Protein AF-0000000066391674 (afdb_homodimer)

Secondary structure (DSSP, 8-state):
-TTEEEEEEEEEETTEEEEEEEETTT--EEEEEEEEESSHHHHHHHHHHHHHHHHHHTTT---EEEEEEEEETTTTEEEEEEEEE---HHHHHHHHHHHHHHHHHHHHHHHHHHH-/-TTEEEEEEEEEETTEEEEEEEETTT--EEEEEEEEESSHHHHHHHHHHHHHHHHHHTTT---EEEEEEEEETTTTEEEEEEEEE---HHHHHHHHHHHHHHHHHHHHHHHHHHH-

Structure (mmCIF, N/CA/C/O backbone):
data_AF-0000000066391674-model_v1
#
loop_
_entity.id
_entity.type
_entity.pdbx_description
1 polymer 'Serine/threonine kinase-like domain containing 1'
#
loop_
_atom_site.group_PDB
_atom_site.id
_atom_site.type_symbol
_atom_site.label_atom_id
_atom_site.label_alt_id
_atom_site.label_comp_id
_atom_site.label_asym_id
_atom_site.label_entity_id
_atom_site.label_seq_id
_atom_site.pdbx_PDB_ins_code
_atom_site.Cartn_x
_atom_site.Cartn_y
_atom_site.Cartn_z
_atom_site.occupancy
_atom_site.B_iso_or_equiv
_atom_site.auth_seq_id
_atom_site.auth_comp_id
_atom_site.auth_asym_id
_atom_site.auth_atom_id
_atom_site.pdbx_PDB_model_num
ATOM 1 N N . MET A 1 1 ? -8.289 -13.812 -0.144 1 64.5 1 MET A N 1
ATOM 2 C CA . MET A 1 1 ? -7.914 -14.172 -1.508 1 64.5 1 MET A CA 1
ATOM 3 C C . MET A 1 1 ? -9.109 -14.727 -2.275 1 64.5 1 MET A C 1
ATOM 5 O O . MET A 1 1 ? -8.945 -15.516 -3.205 1 64.5 1 MET A O 1
ATOM 9 N N . GLU A 1 2 ? -10.25 -14.391 -1.878 1 78.44 2 GLU A N 1
ATOM 10 C CA . GLU A 1 2 ? -11.453 -14.969 -2.463 1 78.44 2 GLU A CA 1
ATOM 11 C C . GLU A 1 2 ? -11.547 -14.664 -3.955 1 78.44 2 GLU A C 1
ATOM 13 O O . GLU A 1 2 ? -12.172 -15.414 -4.711 1 78.44 2 GLU A O 1
ATOM 18 N N . LYS A 1 3 ? -10.773 -13.789 -4.488 1 91.81 3 LYS A N 1
ATOM 19 C CA . LYS A 1 3 ? -10.805 -13.344 -5.879 1 91.81 3 LYS A CA 1
ATOM 20 C C . LYS A 1 3 ? -9.852 -14.172 -6.738 1 91.81 3 LYS A C 1
ATOM 22 O O . LYS A 1 3 ? -9.945 -14.156 -7.969 1 91.81 3 LYS A O 1
ATOM 27 N N . TYR A 1 4 ? -9.039 -14.945 -6.066 1 95.75 4 TYR A N 1
ATOM 28 C CA . TYR A 1 4 ? -7.949 -15.602 -6.789 1 95.75 4 TYR A CA 1
ATOM 29 C C . TYR A 1 4 ? -7.906 -17.094 -6.473 1 95.75 4 TYR A C 1
ATOM 31 O O . TYR A 1 4 ? -8.203 -17.5 -5.352 1 95.75 4 TYR A O 1
ATOM 39 N N . GLN A 1 5 ? -7.516 -17.828 -7.504 1 95.94 5 GLN A N 1
ATOM 40 C CA . GLN A 1 5 ? -7.184 -19.25 -7.344 1 95.94 5 GLN A CA 1
ATOM 41 C C . GLN A 1 5 ? -5.68 -19.469 -7.465 1 95.94 5 GLN A C 1
ATOM 43 O O . GLN A 1 5 ? -5.051 -19.016 -8.422 1 95.94 5 GLN A O 1
ATOM 48 N N . LEU A 1 6 ? -5.168 -20.203 -6.457 1 95.56 6 LEU A N 1
ATOM 49 C CA . LEU A 1 6 ? -3.738 -20.5 -6.477 1 95.56 6 LEU A CA 1
ATOM 50 C C . LEU A 1 6 ? -3.414 -21.547 -7.543 1 95.56 6 LEU A C 1
ATOM 52 O O . LEU A 1 6 ? -4.023 -22.609 -7.574 1 95.56 6 LEU A O 1
ATOM 56 N N . LEU A 1 7 ? -2.555 -21.203 -8.445 1 94.38 7 LEU A N 1
ATOM 57 C CA . LEU A 1 7 ? -2.127 -22.141 -9.484 1 94.38 7 LEU A CA 1
ATOM 58 C C . LEU A 1 7 ? -0.799 -22.797 -9.117 1 94.38 7 LEU A C 1
ATOM 60 O O . LEU A 1 7 ? -0.626 -24 -9.289 1 94.38 7 LEU A O 1
ATOM 64 N N . GLN A 1 8 ? 0.132 -21.969 -8.672 1 93.12 8 GLN A N 1
ATOM 65 C CA . GLN A 1 8 ? 1.481 -22.438 -8.367 1 93.12 8 GLN A CA 1
ATOM 66 C C . GLN A 1 8 ? 2.146 -21.531 -7.324 1 93.12 8 GLN A C 1
ATOM 68 O O . GLN A 1 8 ? 1.999 -20.312 -7.363 1 93.12 8 GLN A O 1
ATOM 73 N N . MET A 1 9 ? 2.77 -22.156 -6.387 1 92.06 9 MET A N 1
ATOM 74 C CA . MET A 1 9 ? 3.623 -21.422 -5.453 1 92.06 9 MET A CA 1
ATOM 75 C C . MET A 1 9 ? 5.07 -21.422 -5.93 1 92.06 9 MET A C 1
ATOM 77 O O . MET A 1 9 ? 5.652 -22.484 -6.168 1 92.06 9 MET A O 1
ATOM 81 N N . LEU A 1 10 ? 5.48 -20.234 -6.109 1 85.75 10 LEU A N 1
ATOM 82 C CA . LEU A 1 10 ? 6.875 -20.125 -6.52 1 85.75 10 LEU A CA 1
ATOM 83 C C . LEU A 1 10 ? 7.797 -20.062 -5.305 1 85.75 10 LEU A C 1
ATOM 85 O O . LEU A 1 10 ? 7.332 -19.891 -4.176 1 85.75 10 LEU A O 1
ATOM 89 N N . ASN A 1 11 ? 9.125 -20.203 -5.473 1 77.94 11 ASN A N 1
ATOM 90 C CA . ASN A 1 11 ? 10.109 -20.141 -4.398 1 77.94 11 ASN A CA 1
ATOM 91 C C . ASN A 1 11 ? 10.055 -18.812 -3.662 1 77.94 11 ASN A C 1
ATOM 93 O O . ASN A 1 11 ? 9.82 -17.766 -4.277 1 77.94 11 ASN A O 1
ATOM 97 N N . PRO A 1 12 ? 10.102 -19.016 -2.375 1 80.81 12 PRO A N 1
ATOM 98 C CA . PRO A 1 12 ? 10.133 -17.781 -1.585 1 80.81 12 PRO A CA 1
ATOM 99 C C . PRO A 1 12 ? 11.297 -16.859 -1.969 1 80.81 12 PRO A C 1
ATOM 101 O O . PRO A 1 12 ? 12.375 -17.344 -2.322 1 80.81 12 PRO A O 1
ATOM 104 N N . GLY A 1 13 ? 10.969 -15.586 -2.107 1 73.88 13 GLY A N 1
ATOM 105 C CA . GLY A 1 13 ? 12.008 -14.594 -2.33 1 73.88 13 GLY A CA 1
ATOM 106 C C . GLY A 1 13 ? 12.32 -13.766 -1.095 1 73.88 13 GLY A C 1
ATOM 107 O O . GLY A 1 13 ? 11.898 -14.117 0.012 1 73.88 13 GLY A O 1
ATOM 108 N N . ALA A 1 14 ? 13.125 -12.75 -1.248 1 69.31 14 ALA A N 1
ATOM 109 C CA . ALA A 1 14 ? 13.609 -11.875 -0.19 1 69.31 14 ALA A CA 1
ATOM 110 C C . ALA A 1 14 ? 12.453 -11.195 0.542 1 69.31 14 ALA A C 1
ATOM 112 O O . ALA A 1 14 ? 12.531 -10.969 1.751 1 69.31 14 ALA A O 1
ATOM 113 N N . LEU A 1 15 ? 11.281 -11.016 -0.195 1 76.94 15 LEU A N 1
ATOM 114 C CA . LEU A 1 15 ? 10.195 -10.219 0.373 1 76.94 15 LEU A CA 1
ATOM 115 C C . LEU A 1 15 ? 8.992 -11.094 0.696 1 76.94 15 LEU A C 1
ATOM 117 O O . LEU A 1 15 ? 7.91 -10.586 0.997 1 76.94 15 LEU A O 1
ATOM 121 N N . GLY A 1 16 ? 9.164 -12.438 0.603 1 87.88 16 GLY A N 1
ATOM 122 C CA . GLY A 1 16 ? 8.047 -13.32 0.866 1 87.88 16 GLY A CA 1
ATOM 123 C C . GLY A 1 16 ? 7.828 -14.352 -0.226 1 87.88 16 GLY A C 1
ATOM 124 O O . GLY A 1 16 ? 8.773 -14.766 -0.895 1 87.88 16 GLY A O 1
ATOM 125 N N . VAL A 1 17 ? 6.656 -14.805 -0.294 1 91.19 17 VAL A N 1
ATOM 126 C CA . VAL A 1 17 ? 6.387 -15.883 -1.237 1 91.19 17 VAL A CA 1
ATOM 127 C C . VAL A 1 17 ? 5.75 -15.32 -2.504 1 91.19 17 VAL A C 1
ATOM 129 O O . VAL A 1 17 ? 5.082 -14.281 -2.459 1 91.19 17 VAL A O 1
ATOM 132 N N . ASN A 1 18 ? 6.031 -15.969 -3.65 1 90.69 18 ASN A N 1
ATOM 133 C CA . ASN A 1 18 ? 5.434 -15.648 -4.941 1 90.69 18 ASN A CA 1
ATOM 134 C C . ASN A 1 18 ? 4.402 -16.688 -5.359 1 90.69 18 ASN A C 1
ATOM 136 O O . ASN A 1 18 ? 4.695 -17.891 -5.367 1 90.69 18 ASN A O 1
ATOM 140 N N . LEU A 1 19 ? 3.248 -16.188 -5.629 1 93.5 19 LEU A N 1
ATOM 141 C CA . LEU A 1 19 ? 2.156 -17.078 -5.992 1 93.5 19 LEU A CA 1
ATOM 142 C C . LEU A 1 19 ? 1.635 -16.766 -7.391 1 93.5 19 LEU A C 1
ATOM 144 O O . LEU A 1 19 ? 1.317 -15.617 -7.691 1 93.5 19 LEU A O 1
ATOM 148 N N . VAL A 1 20 ? 1.694 -17.797 -8.227 1 92.94 20 VAL A N 1
ATOM 149 C CA . VAL A 1 20 ? 0.975 -17.656 -9.492 1 92.94 20 VAL A CA 1
ATOM 150 C C . VAL A 1 20 ? -0.507 -17.953 -9.281 1 92.94 20 VAL A C 1
ATOM 152 O O . VAL A 1 20 ? -0.863 -19.031 -8.773 1 92.94 20 VAL A O 1
ATOM 155 N N . VAL A 1 21 ? -1.313 -16.938 -9.641 1 95 21 VAL A N 1
ATOM 156 C CA . VAL A 1 21 ? -2.736 -17.094 -9.359 1 95 21 VAL A CA 1
ATOM 157 C C . VAL A 1 21 ? -3.549 -16.766 -10.609 1 95 21 VAL A C 1
ATOM 159 O O . VAL A 1 21 ? -3.023 -16.172 -11.562 1 95 21 VAL A O 1
ATOM 162 N N . GLU A 1 22 ? -4.773 -17.234 -10.602 1 95.5 22 GLU A N 1
ATOM 163 C CA . GLU A 1 22 ? -5.746 -16.859 -11.633 1 95.5 22 GLU A CA 1
ATOM 164 C C . GLU A 1 22 ? -6.949 -16.156 -11.023 1 95.5 22 GLU A C 1
ATOM 166 O O . GLU A 1 22 ? -7.527 -16.625 -10.039 1 95.5 22 GLU A O 1
ATOM 171 N N . GLU A 1 23 ? -7.164 -14.969 -11.539 1 95.25 23 GLU A N 1
ATOM 172 C CA . GLU A 1 23 ? -8.375 -14.281 -11.102 1 95.25 23 GLU A CA 1
ATOM 173 C C . GLU A 1 23 ? -9.625 -15 -11.594 1 95.25 23 GLU A C 1
ATOM 175 O O . GLU A 1 23 ? -9.758 -15.281 -12.789 1 95.25 23 GLU A O 1
ATOM 180 N N . LEU A 1 24 ? -10.586 -15.219 -10.664 1 95.25 24 LEU A N 1
ATOM 181 C CA . LEU A 1 24 ? -11.734 -16.062 -10.953 1 95.25 24 LEU A CA 1
ATOM 182 C C . LEU A 1 24 ? -12.664 -15.398 -11.961 1 95.25 24 LEU A C 1
ATOM 184 O O . LEU A 1 24 ? -13.156 -16.047 -12.883 1 95.25 24 LEU A O 1
ATOM 188 N N . GLU A 1 25 ? -12.844 -14.141 -11.797 1 93.94 25 GLU A N 1
ATOM 189 C CA . GLU A 1 25 ? -13.797 -13.422 -12.633 1 93.94 25 GLU A CA 1
ATOM 190 C C . GLU A 1 25 ? -13.258 -13.258 -14.055 1 93.94 25 GLU A C 1
ATOM 192 O O . GLU A 1 25 ? -14 -13.43 -15.023 1 93.94 25 GLU A O 1
ATOM 197 N N . THR A 1 26 ? -11.977 -13.07 -14.32 1 93.25 26 THR A N 1
ATOM 198 C CA . THR A 1 26 ? -11.43 -12.695 -15.617 1 93.25 26 THR A CA 1
ATOM 199 C C . THR A 1 26 ? -10.594 -13.828 -16.203 1 93.25 26 THR A C 1
ATOM 201 O O . THR A 1 26 ? -10.227 -13.797 -17.375 1 93.25 26 THR A O 1
ATOM 204 N N . GLU A 1 27 ? -10.273 -14.789 -15.438 1 93.62 27 GLU A N 1
ATOM 205 C CA . GLU A 1 27 ? -9.438 -15.906 -15.852 1 93.62 27 GLU A CA 1
ATOM 206 C C . GLU A 1 27 ? -8.055 -15.43 -16.312 1 93.62 27 GLU A C 1
ATOM 208 O O . GLU A 1 27 ? -7.43 -16.047 -17.172 1 93.62 27 GLU A O 1
ATOM 213 N N . THR A 1 28 ? -7.707 -14.328 -15.742 1 91.44 28 THR A N 1
ATOM 214 C CA . THR A 1 28 ? -6.387 -13.781 -16.016 1 91.44 28 THR A CA 1
ATOM 215 C C . THR A 1 28 ? -5.379 -14.227 -14.961 1 91.44 28 THR A C 1
ATOM 217 O O . THR A 1 28 ? -5.695 -14.258 -13.766 1 91.44 28 THR A O 1
ATOM 220 N N . LYS A 1 29 ? -4.184 -14.531 -15.484 1 91.94 29 LYS A N 1
ATOM 221 C CA . LYS A 1 29 ? -3.131 -14.953 -14.57 1 91.94 29 LYS A CA 1
ATOM 222 C C . LYS A 1 29 ? -2.375 -13.75 -14.008 1 91.94 29 LYS A C 1
ATOM 224 O O . LYS A 1 29 ? -2.094 -12.797 -14.734 1 91.94 29 LYS A O 1
ATOM 229 N N . PHE A 1 30 ? -2.107 -13.859 -12.68 1 92.06 30 PHE A N 1
ATOM 230 C CA . PHE A 1 30 ? -1.341 -12.828 -12 1 92.06 30 PHE A CA 1
ATOM 231 C C . PHE A 1 30 ? -0.27 -13.445 -11.109 1 92.06 30 PHE A C 1
ATOM 233 O O . PHE A 1 30 ? -0.285 -14.656 -10.859 1 92.06 30 PHE A O 1
ATOM 240 N N . LEU A 1 31 ? 0.664 -12.633 -10.82 1 90.94 31 LEU A N 1
ATOM 241 C CA . LEU A 1 31 ? 1.631 -12.953 -9.773 1 90.94 31 LEU A CA 1
ATOM 242 C C . LEU A 1 31 ? 1.311 -12.195 -8.484 1 90.94 31 LEU A C 1
ATOM 244 O O . LEU A 1 31 ? 1.063 -10.984 -8.516 1 90.94 31 LEU A O 1
ATOM 248 N N . ILE A 1 32 ? 1.217 -12.969 -7.383 1 92.38 32 ILE A N 1
ATOM 249 C CA . ILE A 1 32 ? 1.041 -12.32 -6.09 1 92.38 32 ILE A CA 1
ATOM 250 C C . ILE A 1 32 ? 2.32 -12.453 -5.266 1 92.38 32 ILE A C 1
ATOM 252 O O . ILE A 1 32 ? 2.801 -13.562 -5.031 1 92.38 32 ILE A O 1
ATOM 256 N N . LYS A 1 33 ? 2.867 -11.344 -4.902 1 90.38 33 LYS A N 1
ATOM 257 C CA . LYS A 1 33 ? 3.879 -11.328 -3.848 1 90.38 33 LYS A CA 1
ATOM 258 C C . LYS A 1 33 ? 3.238 -11.172 -2.473 1 90.38 33 LYS A C 1
ATOM 260 O O . LYS A 1 33 ? 2.582 -10.164 -2.197 1 90.38 33 LYS A O 1
ATOM 265 N N . GLN A 1 34 ? 3.412 -12.164 -1.732 1 93.75 34 GLN A N 1
ATOM 266 C CA . GLN A 1 34 ? 2.766 -12.188 -0.425 1 93.75 34 GLN A CA 1
ATOM 267 C C . GLN A 1 34 ? 3.795 -12.141 0.7 1 93.75 34 GLN A C 1
ATOM 269 O O . GLN A 1 34 ? 4.715 -12.961 0.742 1 93.75 34 GLN A O 1
ATOM 274 N N . VAL A 1 35 ? 3.604 -11.18 1.616 1 93.12 35 VAL A N 1
ATOM 275 C CA . VAL A 1 35 ? 4.527 -11 2.729 1 93.12 35 VAL A CA 1
ATOM 276 C C . VAL A 1 35 ? 3.779 -11.141 4.051 1 93.12 35 VAL A C 1
ATOM 278 O O . VAL A 1 35 ? 2.787 -10.453 4.289 1 93.12 35 VAL A O 1
ATOM 281 N N . GLU A 1 36 ? 4.242 -12.055 4.863 1 92.31 36 GLU A N 1
ATOM 282 C CA . GLU A 1 36 ? 3.664 -12.211 6.195 1 92.31 36 GLU A CA 1
ATOM 283 C C . GLU A 1 36 ? 4.203 -11.148 7.156 1 92.31 36 GLU A C 1
ATOM 285 O O . GLU A 1 36 ? 5.418 -10.945 7.242 1 92.31 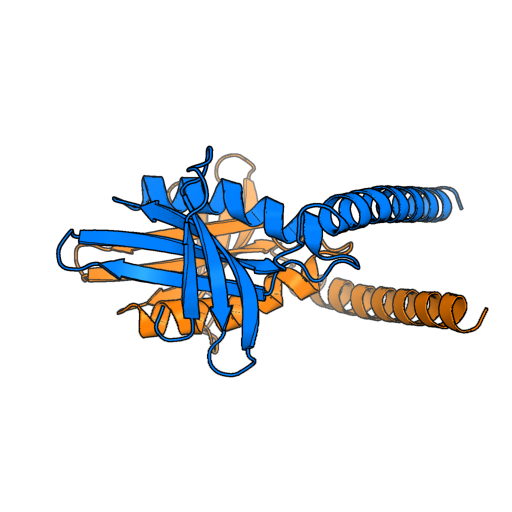36 GLU A O 1
ATOM 290 N N . CYS A 1 37 ? 3.264 -10.531 7.82 1 92.75 37 CYS A N 1
ATOM 291 C CA . CYS A 1 37 ? 3.617 -9.492 8.781 1 92.75 37 CYS A CA 1
ATOM 292 C C . CYS A 1 37 ? 3.092 -9.828 10.172 1 92.75 37 CYS A C 1
ATOM 294 O O . CYS A 1 37 ? 1.883 -9.781 10.414 1 92.75 37 CYS A O 1
ATOM 296 N N . ILE A 1 38 ? 3.973 -10.094 11.102 1 88.88 38 ILE A N 1
ATOM 297 C CA . ILE A 1 38 ? 3.553 -10.531 12.43 1 88.88 38 ILE A CA 1
ATOM 298 C C . ILE A 1 38 ? 3.268 -9.312 13.305 1 88.88 38 ILE A C 1
ATOM 300 O O . ILE A 1 38 ? 2.547 -9.406 14.305 1 88.88 38 ILE A O 1
ATOM 304 N N . ASP A 1 39 ? 3.828 -8.164 12.922 1 88.81 39 ASP A N 1
ATOM 305 C CA . ASP A 1 39 ? 3.562 -6.922 13.648 1 88.81 39 ASP A CA 1
ATOM 306 C C . ASP A 1 39 ? 3.691 -5.711 12.727 1 88.81 39 ASP A C 1
ATOM 308 O O . ASP A 1 39 ? 3.896 -5.859 11.516 1 88.81 39 ASP A O 1
ATOM 312 N N . GLU A 1 40 ? 3.453 -4.566 13.258 1 90.19 40 GLU A N 1
ATOM 313 C CA . GLU A 1 40 ? 3.445 -3.307 12.523 1 90.19 40 GLU A CA 1
ATOM 314 C C . GLU A 1 40 ? 4.805 -3.033 11.883 1 90.19 40 GLU A C 1
ATOM 316 O O . GLU A 1 40 ? 4.875 -2.506 10.773 1 90.19 40 GLU A O 1
ATOM 321 N N . HIS A 1 41 ? 5.848 -3.408 12.633 1 92.06 41 HIS A N 1
ATOM 322 C CA . HIS A 1 41 ? 7.195 -3.182 12.117 1 92.06 41 HIS A CA 1
ATOM 323 C C . HIS A 1 41 ? 7.449 -3.998 10.859 1 92.06 41 HIS A C 1
ATOM 325 O O . HIS A 1 41 ? 7.945 -3.467 9.859 1 92.06 41 HIS A O 1
ATOM 331 N N . HIS A 1 42 ? 7.035 -5.254 10.852 1 91.19 42 HIS A N 1
ATOM 332 C CA . HIS A 1 42 ? 7.184 -6.113 9.688 1 91.19 42 HIS A CA 1
ATOM 333 C C . HIS A 1 42 ? 6.348 -5.605 8.516 1 91.19 42 HIS A C 1
ATOM 335 O O . HIS A 1 42 ? 6.793 -5.629 7.367 1 91.19 42 HIS A O 1
ATOM 341 N N . ALA A 1 43 ? 5.195 -5.172 8.852 1 92.81 43 ALA A N 1
ATOM 342 C CA . ALA A 1 43 ? 4.301 -4.656 7.82 1 92.81 43 ALA A CA 1
ATOM 343 C C . ALA A 1 43 ? 4.898 -3.428 7.141 1 92.81 43 ALA A C 1
ATOM 345 O O . ALA A 1 43 ? 4.871 -3.314 5.91 1 92.81 43 ALA A O 1
ATOM 346 N N . ASN A 1 44 ? 5.395 -2.533 7.895 1 94.25 44 ASN A N 1
ATOM 347 C CA . ASN A 1 44 ? 5.941 -1.296 7.352 1 94.25 44 ASN A CA 1
ATOM 348 C C . ASN A 1 44 ? 7.242 -1.544 6.59 1 94.25 44 ASN A C 1
ATOM 350 O O . ASN A 1 44 ? 7.531 -0.86 5.605 1 94.25 44 ASN A O 1
ATOM 354 N N . LYS A 1 45 ? 8.023 -2.52 7.039 1 93.06 45 LYS A N 1
ATOM 355 C CA . LYS A 1 45 ? 9.195 -2.916 6.262 1 93.06 45 LYS A CA 1
ATOM 356 C C . LYS A 1 45 ? 8.781 -3.484 4.906 1 93.06 45 LYS A C 1
ATOM 358 O O . LYS A 1 45 ? 9.391 -3.164 3.881 1 93.06 45 LYS A O 1
ATOM 363 N N . ALA A 1 46 ? 7.801 -4.273 4.914 1 92.31 46 ALA A N 1
ATOM 364 C CA . ALA A 1 46 ? 7.277 -4.848 3.676 1 92.31 46 ALA A CA 1
ATOM 365 C C . ALA A 1 46 ? 6.793 -3.754 2.729 1 92.31 46 ALA A C 1
ATOM 367 O O . ALA A 1 46 ? 7.09 -3.783 1.532 1 92.31 46 ALA A O 1
ATOM 368 N N . LEU A 1 47 ? 6.016 -2.805 3.262 1 92.19 47 LEU A N 1
ATOM 369 C CA . LEU A 1 47 ? 5.516 -1.693 2.463 1 92.19 47 LEU A CA 1
ATOM 370 C C . LEU A 1 47 ? 6.664 -0.894 1.857 1 92.19 47 LEU A C 1
ATOM 372 O O . LEU A 1 47 ? 6.609 -0.504 0.689 1 92.19 47 LEU A O 1
ATOM 376 N N . GLU A 1 48 ? 7.672 -0.699 2.564 1 90.38 48 GLU A N 1
ATOM 377 C CA . GLU A 1 48 ? 8.844 0.028 2.084 1 90.38 48 GLU A CA 1
ATOM 378 C C . GLU A 1 48 ? 9.484 -0.687 0.898 1 90.38 48 GLU A C 1
ATOM 380 O O . GLU A 1 48 ? 10.023 -0.042 -0.004 1 90.38 48 GLU A O 1
ATOM 385 N N . GLU A 1 49 ? 9.43 -1.908 0.89 1 86.44 49 GLU A N 1
ATOM 386 C CA . GLU A 1 49 ? 10.047 -2.701 -0.169 1 86.44 49 GLU A CA 1
ATOM 387 C C . GLU A 1 49 ? 9.109 -2.854 -1.362 1 86.44 49 GLU A C 1
ATOM 389 O O . GLU A 1 49 ? 9.547 -2.822 -2.514 1 86.44 49 GLU A O 1
ATOM 394 N N . LEU A 1 50 ? 7.871 -3.004 -1.11 1 84.94 50 LEU A N 1
ATOM 395 C CA . LEU A 1 50 ? 6.902 -3.295 -2.16 1 84.94 50 LEU A CA 1
ATOM 396 C C . LEU A 1 50 ? 6.527 -2.027 -2.92 1 84.94 50 LEU A C 1
ATOM 398 O O . LEU A 1 50 ? 6.34 -2.062 -4.141 1 84.94 50 LEU A O 1
ATOM 402 N N . MET A 1 51 ? 6.496 -0.895 -2.225 1 83.06 51 MET A N 1
ATOM 403 C CA . MET A 1 51 ? 5.969 0.335 -2.811 1 83.06 51 MET A CA 1
ATOM 404 C C . MET A 1 51 ? 6.875 0.835 -3.932 1 83.06 51 MET A C 1
ATOM 406 O O . MET A 1 51 ? 6.391 1.25 -4.988 1 83.06 51 MET A O 1
ATOM 410 N N . PR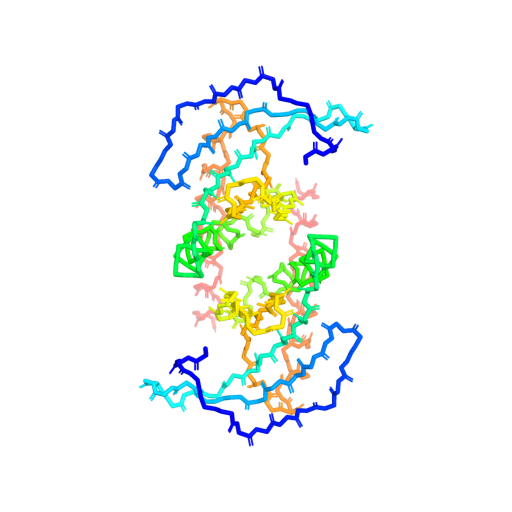O A 1 52 ? 8.219 0.796 -3.793 1 72.25 52 PRO A N 1
ATOM 411 C CA . PRO A 1 52 ? 9.07 1.172 -4.922 1 72.25 52 PRO A CA 1
ATOM 412 C C . PRO A 1 52 ? 8.82 0.319 -6.16 1 72.25 52 PRO A C 1
ATOM 414 O O . PRO A 1 52 ? 9 0.791 -7.285 1 72.25 52 PRO A O 1
ATOM 417 N N . LEU A 1 53 ? 8.406 -0.899 -5.949 1 69.5 53 LEU A N 1
ATOM 418 C CA . LEU A 1 53 ? 8.109 -1.774 -7.078 1 69.5 53 LEU A CA 1
ATOM 419 C C . LEU A 1 53 ? 6.906 -1.256 -7.863 1 69.5 53 LEU A C 1
ATOM 421 O O . LEU A 1 53 ? 6.836 -1.429 -9.086 1 69.5 53 LEU A O 1
ATOM 425 N N . LEU A 1 54 ? 6.043 -0.621 -7.148 1 69.19 54 LEU A N 1
ATOM 426 C CA . LEU A 1 54 ? 4.863 -0.029 -7.766 1 69.19 54 LEU A CA 1
ATOM 427 C C . LEU A 1 54 ? 5.242 1.179 -8.617 1 69.19 54 LEU A C 1
ATOM 429 O O . LEU A 1 54 ? 4.66 1.399 -9.68 1 69.19 54 LEU A O 1
ATOM 433 N N . LYS A 1 55 ? 6.172 1.921 -8.148 1 59.91 55 LYS A N 1
ATOM 434 C CA . LYS A 1 55 ? 6.625 3.143 -8.805 1 59.91 55 LYS A CA 1
ATOM 435 C C . LYS A 1 55 ? 7.395 2.822 -10.086 1 59.91 55 LYS A C 1
ATOM 437 O O . LYS A 1 55 ? 7.297 3.551 -11.078 1 59.91 55 LYS A O 1
ATOM 442 N N . LEU A 1 56 ? 8.195 1.915 -10.07 1 56.34 56 LEU A N 1
ATOM 443 C CA . LEU A 1 56 ? 9.039 1.517 -11.195 1 56.34 56 LEU A CA 1
ATOM 444 C C . LEU A 1 56 ? 8.195 0.994 -12.352 1 56.34 56 LEU A C 1
ATOM 446 O O . LEU A 1 56 ? 8.609 1.062 -13.508 1 56.34 56 LEU A O 1
ATOM 450 N N . GLN A 1 57 ? 7.078 0.58 -11.984 1 51.69 57 GLN A N 1
ATOM 451 C CA . GLN A 1 57 ? 6.289 -0.089 -13.016 1 51.69 57 GLN A CA 1
ATOM 452 C C . GLN A 1 57 ? 5.27 0.864 -13.633 1 51.69 57 GLN A C 1
ATOM 454 O O . GLN A 1 57 ? 4.691 0.567 -14.68 1 51.69 57 GLN A O 1
ATOM 459 N N . HIS A 1 58 ? 4.969 2.004 -13.172 1 49.62 58 HIS A N 1
ATOM 460 C CA . HIS A 1 58 ? 3.885 2.865 -13.633 1 49.62 58 HIS A CA 1
ATOM 461 C C . HIS A 1 58 ? 4.211 3.484 -14.984 1 49.62 58 HIS A C 1
ATOM 463 O O . HIS A 1 58 ? 3.367 4.16 -15.578 1 49.62 58 HIS A O 1
ATOM 469 N N . PRO A 1 59 ? 5.285 3.922 -15.359 1 44.59 59 PRO A N 1
ATOM 470 C CA . PRO A 1 59 ? 4.973 4.68 -16.578 1 44.59 59 PRO A CA 1
ATOM 471 C C . PRO A 1 59 ? 4.031 3.932 -17.516 1 44.59 59 PRO A C 1
ATOM 473 O O . PRO A 1 59 ? 3.008 4.477 -17.938 1 44.59 59 PRO A O 1
ATOM 476 N N . ASN A 1 60 ? 4.551 3.297 -18.484 1 42.38 60 ASN A N 1
ATOM 477 C CA . ASN A 1 60 ? 3.93 2.576 -19.594 1 42.38 60 ASN A CA 1
ATOM 478 C C . ASN A 1 60 ? 3.678 1.113 -19.234 1 42.38 60 ASN A C 1
ATOM 480 O O . ASN A 1 60 ? 3.158 0.352 -20.062 1 42.38 60 ASN A O 1
ATOM 484 N N . LEU A 1 61 ? 4.195 0.566 -18.156 1 47.81 61 LEU A N 1
ATOM 485 C CA . LEU A 1 61 ? 4.062 -0.875 -17.969 1 47.81 61 LEU A CA 1
ATOM 486 C C . LEU A 1 61 ? 3.182 -1.188 -16.766 1 47.81 61 LEU A C 1
ATOM 488 O O . LEU A 1 61 ? 3.508 -0.808 -15.641 1 47.81 61 LEU A O 1
ATOM 492 N N . SER A 1 62 ? 1.894 -1.323 -16.812 1 55.22 62 SER A N 1
ATOM 493 C CA . SER A 1 62 ? 0.723 -1.805 -16.094 1 55.22 62 SER A CA 1
ATOM 494 C C . SER A 1 62 ? 1.047 -3.061 -15.289 1 55.22 62 SER A C 1
ATOM 496 O O . SER A 1 62 ? 0.386 -4.09 -15.445 1 55.22 62 SER A O 1
ATOM 498 N N . LEU A 1 63 ? 2.189 -3.182 -14.609 1 70.06 63 LEU A N 1
ATOM 499 C CA . LEU A 1 63 ? 2.416 -4.473 -13.961 1 70.06 63 LEU A CA 1
ATOM 500 C C . LEU A 1 63 ? 1.612 -4.582 -12.672 1 70.06 63 LEU A C 1
ATOM 502 O O . LEU A 1 63 ? 1.214 -5.68 -12.273 1 70.06 63 LEU A O 1
ATOM 506 N N . TYR A 1 64 ? 1.29 -3.4 -12.172 1 77.81 64 TYR A N 1
ATOM 507 C CA . TYR A 1 64 ? 0.546 -3.41 -10.922 1 77.81 64 TYR A CA 1
ATOM 508 C C . TYR A 1 64 ? -0.942 -3.629 -11.172 1 77.81 64 TYR A C 1
ATOM 510 O O . TYR A 1 64 ? -1.548 -2.938 -11.992 1 77.81 64 TYR A O 1
ATOM 518 N N . HIS A 1 65 ? -1.475 -4.629 -10.57 1 86.62 65 HIS A N 1
ATOM 519 C CA . HIS A 1 65 ? -2.906 -4.879 -10.695 1 86.62 65 HIS A CA 1
ATOM 520 C C . HIS A 1 65 ? -3.656 -4.406 -9.453 1 86.62 65 HIS A C 1
ATOM 522 O O . HIS A 1 65 ? -4.578 -3.594 -9.555 1 86.62 65 HIS A O 1
ATOM 528 N N . GLU A 1 66 ? -3.236 -4.879 -8.32 1 90.12 66 GLU A N 1
ATOM 529 C CA . GLU A 1 66 ? -3.852 -4.418 -7.074 1 90.12 66 GLU A CA 1
ATOM 530 C C . GLU A 1 66 ? -3.006 -4.801 -5.863 1 90.12 66 GLU A C 1
ATOM 532 O O . GLU A 1 66 ? -2.086 -5.613 -5.977 1 90.12 66 GLU A O 1
ATOM 537 N N . MET A 1 67 ? -3.297 -4.086 -4.77 1 92.56 67 MET A N 1
ATOM 538 C CA . MET A 1 67 ? -2.738 -4.438 -3.469 1 92.56 67 MET A CA 1
ATOM 539 C C . MET A 1 67 ? -3.846 -4.68 -2.447 1 92.56 67 MET A C 1
ATOM 541 O O . MET A 1 67 ? -4.84 -3.951 -2.42 1 92.56 67 MET A O 1
ATOM 545 N N . PHE A 1 68 ? -3.662 -5.773 -1.63 1 95.38 68 PHE A N 1
ATOM 546 C CA . PHE A 1 68 ? -4.66 -6.012 -0.594 1 95.38 68 PHE A CA 1
ATOM 547 C C . PHE A 1 68 ? -4.031 -6.68 0.623 1 95.38 68 PHE A C 1
ATOM 549 O O . PHE A 1 68 ? -2.887 -7.137 0.563 1 95.38 68 PHE A O 1
ATOM 556 N N . ILE A 1 69 ? -4.762 -6.605 1.694 1 94 69 ILE A N 1
ATOM 557 C CA . ILE A 1 69 ? -4.305 -7.188 2.951 1 94 69 ILE A CA 1
ATOM 558 C C . ILE A 1 69 ? -5.207 -8.359 3.34 1 94 69 ILE A C 1
ATOM 560 O O . ILE A 1 69 ? -6.422 -8.312 3.119 1 94 69 ILE A O 1
ATOM 564 N N . MET A 1 70 ? -4.598 -9.391 3.885 1 92.19 70 MET A N 1
ATOM 565 C CA . MET A 1 70 ? -5.328 -10.5 4.48 1 92.19 70 MET A CA 1
ATOM 566 C C . MET A 1 70 ? -5.004 -10.633 5.965 1 92.19 70 MET A C 1
ATOM 568 O O . MET A 1 70 ? -3.836 -10.578 6.359 1 92.19 70 MET A O 1
ATOM 572 N N . TRP A 1 71 ? -6.043 -10.688 6.77 1 87.56 71 TRP A N 1
ATOM 573 C CA . TRP A 1 71 ? -5.867 -10.922 8.203 1 87.56 71 TRP A CA 1
ATOM 574 C C . TRP A 1 71 ? -6.062 -12.391 8.539 1 87.56 71 TRP A C 1
ATOM 576 O O . TRP A 1 71 ? -7.004 -13.031 8.07 1 87.56 71 TRP A O 1
ATOM 586 N N . ASN A 1 72 ? -5.09 -12.891 9.219 1 82.31 72 ASN A N 1
ATOM 587 C CA . ASN A 1 72 ? -5.262 -14.227 9.789 1 82.31 72 ASN A CA 1
ATOM 588 C C . ASN A 1 72 ? -5.441 -14.164 11.297 1 82.31 72 ASN A C 1
ATOM 590 O O . ASN A 1 72 ? -4.473 -13.969 12.039 1 82.31 72 ASN A O 1
ATOM 594 N N . ASN A 1 73 ? -6.617 -14.305 11.734 1 76.81 73 ASN A N 1
ATOM 595 C CA . ASN A 1 73 ? -6.945 -14.18 13.148 1 76.81 73 ASN A CA 1
ATOM 596 C C . ASN A 1 73 ? -6.41 -15.359 13.953 1 76.81 73 ASN A C 1
ATOM 598 O O . ASN A 1 73 ? -6.148 -15.234 15.148 1 76.81 73 ASN A O 1
ATOM 602 N N . GLU A 1 74 ? -6.32 -16.469 13.266 1 77.5 74 GLU A N 1
ATOM 603 C CA . GLU A 1 74 ? -5.848 -17.656 13.961 1 77.5 74 GLU A CA 1
ATOM 604 C C . GLU A 1 74 ? -4.395 -17.5 14.406 1 77.5 74 GLU A C 1
ATOM 606 O O . GLU A 1 74 ? -4.023 -17.922 15.5 1 77.5 74 GLU A O 1
ATOM 611 N N . ILE A 1 75 ? -3.604 -16.859 13.648 1 74.25 75 ILE A N 1
ATOM 612 C CA . ILE A 1 75 ? -2.186 -16.719 13.961 1 74.25 75 ILE A CA 1
ATOM 613 C C . ILE A 1 75 ? -1.863 -15.258 14.266 1 74.25 75 ILE A C 1
ATOM 615 O O . ILE A 1 75 ? -0.698 -14.898 14.445 1 74.25 75 ILE A O 1
ATOM 619 N N . SER A 1 76 ? -2.801 -14.453 14.344 1 78.06 76 SER A N 1
ATOM 620 C CA . SER A 1 76 ? -2.643 -13.039 14.656 1 78.06 76 SER A CA 1
ATOM 621 C C . SER A 1 76 ? -1.606 -12.383 13.75 1 78.06 76 SER A C 1
ATOM 623 O O . SER A 1 76 ? -0.703 -11.695 14.234 1 78.06 76 SER A O 1
ATOM 625 N N . SER A 1 77 ? -1.683 -12.781 12.453 1 85.5 77 SER A N 1
ATOM 626 C CA . SER A 1 77 ? -0.757 -12.219 11.477 1 85.5 77 SER A CA 1
ATOM 627 C C . SER A 1 77 ? -1.504 -11.523 10.344 1 85.5 77 SER A C 1
ATOM 629 O O . SER A 1 77 ? -2.691 -11.773 10.133 1 85.5 77 SER A O 1
ATOM 631 N N . LEU A 1 78 ? -0.801 -10.641 9.773 1 89.62 78 LEU A N 1
ATOM 632 C CA . LEU A 1 78 ? -1.284 -9.906 8.609 1 89.62 78 LEU A CA 1
ATOM 633 C C . LEU A 1 78 ? -0.448 -10.242 7.379 1 89.62 78 LEU A C 1
ATOM 635 O O . LEU A 1 78 ? 0.766 -10.43 7.48 1 89.62 78 LEU A O 1
ATOM 639 N N . PHE A 1 79 ? -1.107 -10.461 6.242 1 93.06 79 PHE A N 1
ATOM 640 C CA . PHE A 1 79 ? -0.396 -10.672 4.988 1 93.06 79 PHE A CA 1
ATOM 641 C C . PHE A 1 79 ? -0.595 -9.484 4.051 1 93.06 79 PHE A C 1
ATOM 643 O O . PHE A 1 79 ? -1.726 -9.055 3.822 1 93.06 79 PHE A O 1
ATOM 650 N N . LEU A 1 80 ? 0.481 -8.93 3.584 1 94.88 80 LEU A N 1
ATOM 651 C CA . LEU A 1 80 ? 0.455 -7.949 2.508 1 94.88 80 LEU A CA 1
ATOM 652 C C . LEU A 1 80 ? 0.619 -8.625 1.149 1 94.88 80 LEU A C 1
ATOM 654 O O . LEU A 1 80 ? 1.56 -9.398 0.945 1 94.88 80 LEU A O 1
ATOM 658 N N . CYS A 1 81 ? -0.291 -8.32 0.273 1 94.5 81 CYS A N 1
ATOM 659 C CA . CYS A 1 81 ? -0.322 -8.984 -1.023 1 94.5 81 CYS A CA 1
ATOM 660 C C . CYS A 1 81 ? -0.255 -7.973 -2.16 1 94.5 81 CYS A C 1
ATOM 662 O O . CYS A 1 81 ? -1.12 -7.105 -2.273 1 94.5 81 CYS A O 1
ATOM 664 N N . LEU A 1 82 ? 0.753 -8.07 -2.953 1 92 82 LEU A N 1
ATOM 665 C CA . LEU A 1 82 ? 0.894 -7.277 -4.168 1 92 82 LEU A CA 1
ATOM 666 C C . LEU A 1 82 ? 0.604 -8.125 -5.406 1 92 82 LEU A C 1
ATOM 668 O O . LEU A 1 82 ? 1.266 -9.133 -5.637 1 92 82 LEU A O 1
ATOM 672 N N . VAL A 1 83 ? -0.401 -7.719 -6.16 1 91.31 83 VAL A N 1
ATOM 673 C CA . VAL A 1 83 ? -0.803 -8.445 -7.363 1 91.31 83 VAL A CA 1
ATOM 674 C C . VAL A 1 83 ? -0.257 -7.734 -8.602 1 91.31 83 VAL A C 1
ATOM 676 O O . VAL A 1 83 ? -0.503 -6.543 -8.797 1 91.31 83 VAL A O 1
ATOM 679 N N . MET A 1 84 ? 0.48 -8.438 -9.383 1 88.12 84 MET A N 1
ATOM 680 C CA . MET A 1 84 ? 1.083 -7.875 -10.586 1 88.12 84 MET A CA 1
ATOM 681 C C . MET A 1 84 ? 0.92 -8.828 -11.773 1 88.12 84 MET A C 1
ATOM 683 O O . MET A 1 84 ? 0.534 -9.984 -11.594 1 88.12 84 MET A O 1
ATOM 687 N N . ASP A 1 85 ? 1.172 -8.312 -12.93 1 83.69 85 ASP A N 1
ATOM 688 C CA . ASP A 1 85 ? 1.061 -9.141 -14.125 1 83.69 85 ASP A CA 1
ATOM 689 C C . ASP A 1 85 ? 2.053 -10.305 -14.086 1 83.69 85 ASP A C 1
ATOM 691 O O . ASP A 1 85 ? 3.197 -10.133 -13.664 1 83.69 85 ASP A O 1
ATOM 695 N N . TYR A 1 86 ? 1.446 -11.438 -14.391 1 79.25 86 TYR A N 1
ATOM 696 C CA . TYR A 1 86 ? 2.281 -12.625 -14.516 1 79.25 86 TYR A CA 1
ATOM 697 C C . TYR A 1 86 ? 2.887 -12.719 -15.914 1 79.25 86 TYR A C 1
ATOM 699 O O . TYR A 1 86 ? 2.168 -12.656 -16.906 1 79.25 86 TYR A O 1
ATOM 707 N N . TYR A 1 87 ? 4.125 -12.219 -15.984 1 61.72 87 TYR A N 1
ATOM 708 C CA . TYR A 1 87 ? 4.73 -12.422 -17.297 1 61.72 87 TYR A CA 1
ATOM 709 C C . TYR A 1 87 ? 5.484 -13.75 -17.344 1 61.72 87 TYR A C 1
ATOM 711 O O . TYR A 1 87 ? 6.25 -14.07 -16.422 1 61.72 87 TYR A O 1
ATOM 719 N N . SER A 1 88 ? 4.918 -14.547 -17.953 1 52.97 88 SER A N 1
ATOM 720 C CA . SER A 1 88 ? 5.723 -15.75 -18.172 1 52.97 88 SER A CA 1
ATOM 721 C C . SER A 1 88 ? 7.164 -15.391 -18.516 1 52.97 88 SER A C 1
ATOM 723 O O . SER A 1 88 ? 7.438 -14.289 -18.984 1 52.97 88 SER A O 1
ATOM 725 N N . GLN A 1 89 ? 8.219 -16.047 -18.062 1 47.97 89 GLN A N 1
ATOM 726 C CA . GLN A 1 89 ? 9.656 -15.922 -18.234 1 47.97 89 GLN A CA 1
ATOM 727 C C . GLN A 1 89 ? 9.992 -15.102 -19.484 1 47.97 89 GLN A C 1
ATOM 729 O O . GLN A 1 89 ? 10.969 -14.359 -19.5 1 47.97 89 GLN A O 1
ATOM 734 N N . GLY A 1 90 ? 9.398 -15.273 -20.547 1 45.19 90 GLY A N 1
ATOM 735 C CA . GLY A 1 90 ? 9.828 -14.617 -21.781 1 45.19 90 GLY A CA 1
ATOM 736 C C . GLY A 1 90 ? 9.477 -13.141 -21.828 1 45.19 90 GLY A C 1
ATOM 737 O O . GLY A 1 90 ? 10.211 -12.336 -22.406 1 45.19 90 GLY A O 1
ATOM 738 N N . THR A 1 91 ? 8.438 -12.75 -21.234 1 45.47 91 THR A N 1
ATOM 739 C CA . THR A 1 91 ? 7.867 -11.422 -21.438 1 45.47 91 THR A CA 1
ATOM 740 C C . THR A 1 91 ? 8.414 -10.445 -20.391 1 45.47 91 THR A C 1
ATOM 742 O O . THR A 1 91 ? 8.617 -9.266 -20.688 1 45.47 91 THR A O 1
ATOM 745 N N . PHE A 1 92 ? 8.734 -10.859 -19.281 1 45.97 92 PHE A N 1
ATOM 746 C CA . PHE A 1 92 ? 9.336 -9.961 -18.312 1 45.97 92 PHE A CA 1
ATOM 747 C C . PHE A 1 92 ? 10.609 -9.328 -18.859 1 45.97 92 PHE A C 1
ATOM 749 O O . PHE A 1 92 ? 10.836 -8.133 -18.703 1 45.97 92 PHE A O 1
ATOM 756 N N . GLN A 1 93 ? 11.375 -10.164 -19.5 1 47.72 93 GLN A N 1
ATOM 757 C CA . GLN A 1 93 ? 12.562 -9.625 -20.156 1 47.72 93 GLN A CA 1
ATOM 758 C C . GLN A 1 93 ? 12.195 -8.516 -21.141 1 47.72 93 GLN A C 1
ATOM 760 O O . GLN A 1 93 ? 12.898 -7.516 -21.25 1 47.72 93 GLN A O 1
ATOM 765 N N . ASN A 1 94 ? 11.133 -8.711 -21.703 1 47.25 94 ASN A N 1
ATOM 766 C CA . ASN A 1 94 ? 10.711 -7.719 -22.688 1 47.25 94 ASN A CA 1
ATOM 767 C C . ASN A 1 94 ? 10.234 -6.43 -22.016 1 47.25 94 ASN A C 1
ATOM 769 O O . ASN A 1 94 ? 10.484 -5.336 -22.531 1 47.25 94 ASN A O 1
ATOM 773 N N . ILE A 1 95 ? 9.695 -6.555 -21 1 48.44 95 ILE A N 1
ATOM 774 C CA . ILE A 1 95 ? 9.188 -5.406 -20.25 1 48.44 95 ILE A CA 1
ATOM 775 C C . ILE A 1 95 ? 10.352 -4.617 -19.656 1 48.44 95 ILE A C 1
ATOM 777 O O . ILE A 1 95 ? 10.375 -3.387 -19.719 1 48.44 95 ILE A O 1
ATOM 781 N N . MET A 1 96 ? 11.219 -5.418 -19.062 1 50.5 96 MET A N 1
ATOM 782 C CA . MET A 1 96 ? 12.414 -4.766 -18.547 1 50.5 96 MET A CA 1
ATOM 783 C C . MET A 1 96 ? 13.203 -4.086 -19.656 1 50.5 96 MET A C 1
ATOM 785 O O . MET A 1 96 ? 13.742 -2.996 -19.469 1 50.5 96 MET A O 1
ATOM 789 N N . GLU A 1 97 ? 13.148 -4.742 -20.75 1 50.62 97 GLU A N 1
ATOM 790 C CA . GLU A 1 97 ? 13.82 -4.168 -21.922 1 50.62 97 GLU A CA 1
ATOM 791 C C . GLU A 1 97 ? 13.094 -2.918 -22.406 1 50.62 97 GLU A C 1
ATOM 793 O O . GLU A 1 97 ? 13.734 -1.941 -22.812 1 50.62 97 GLU A O 1
ATOM 798 N N . ASN A 1 98 ? 11.938 -2.938 -22.359 1 48.47 98 ASN A N 1
ATOM 799 C CA . ASN A 1 98 ? 11.156 -1.785 -22.797 1 48.47 98 ASN A CA 1
ATOM 800 C C . ASN A 1 98 ? 11.227 -0.643 -21.797 1 4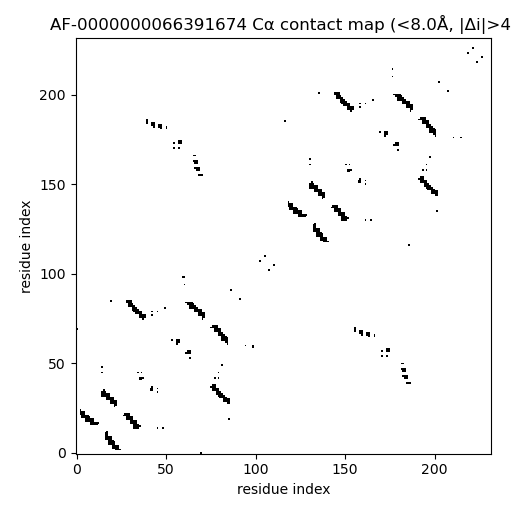8.47 98 ASN A C 1
ATOM 802 O O . ASN A 1 98 ? 11.242 0.528 -22.172 1 48.47 98 ASN A O 1
ATOM 806 N N . LYS A 1 99 ? 11.258 -1.03 -20.656 1 48.78 99 LYS A N 1
ATOM 807 C CA . LYS A 1 99 ? 11.398 -0.054 -19.578 1 48.78 99 LYS A CA 1
ATOM 808 C C . LYS A 1 99 ? 12.727 0.682 -19.672 1 48.78 99 LYS A C 1
ATOM 810 O O . LYS A 1 99 ? 12.789 1.894 -19.453 1 48.78 99 LYS A O 1
ATOM 815 N N . ARG A 1 100 ? 13.656 -0.127 -19.844 1 49.62 100 ARG A N 1
ATOM 816 C CA . ARG A 1 100 ? 14.961 0.484 -20.062 1 49.62 100 ARG A CA 1
ATOM 817 C C . ARG A 1 100 ? 14.922 1.445 -21.25 1 49.62 100 ARG A C 1
ATOM 819 O O . ARG A 1 100 ? 15.516 2.525 -21.203 1 49.62 100 ARG A O 1
ATOM 826 N N . LYS A 1 101 ? 14.188 1.012 -22.188 1 48.91 101 LYS A N 1
ATOM 827 C CA . LYS A 1 101 ? 14.078 1.866 -23.375 1 48.91 101 LYS A CA 1
ATOM 828 C C . LYS A 1 101 ? 13.266 3.125 -23.062 1 48.91 101 LYS A C 1
ATOM 830 O O . LYS A 1 101 ? 13.617 4.219 -23.516 1 48.91 101 LYS A O 1
ATOM 835 N N . LEU A 1 102 ? 12.273 3.004 -22.281 1 44.66 102 LEU A N 1
ATOM 836 C CA . LEU A 1 102 ? 11.422 4.145 -21.953 1 44.66 102 LEU A CA 1
ATOM 837 C C . LEU A 1 102 ? 12.148 5.094 -21 1 44.66 102 LEU A C 1
ATOM 839 O O . LEU A 1 102 ? 12.039 6.316 -21.141 1 44.66 102 LEU A O 1
ATOM 843 N N . LYS A 1 103 ? 12.75 4.586 -20 1 47.81 103 LYS A N 1
ATOM 844 C CA . LYS A 1 103 ? 13.57 5.414 -19.125 1 47.81 103 LYS A CA 1
ATOM 845 C C . LYS A 1 103 ? 14.625 6.176 -19.922 1 47.81 103 LYS A C 1
ATOM 847 O O . LYS A 1 103 ? 14.883 7.352 -19.656 1 47.81 103 LYS A O 1
ATOM 852 N N . ALA A 1 104 ? 15.133 5.484 -20.828 1 47.84 104 ALA A N 1
ATOM 853 C CA . ALA A 1 104 ? 16.109 6.109 -21.703 1 47.84 104 ALA A CA 1
ATOM 854 C C . ALA A 1 104 ? 15.492 7.258 -22.5 1 47.84 104 ALA A C 1
ATOM 856 O O . ALA A 1 104 ? 16.109 8.305 -22.672 1 47.84 104 ALA A O 1
ATOM 857 N N . VAL A 1 105 ? 14.352 7.043 -22.812 1 41.31 105 VAL A N 1
ATOM 858 C CA . VAL A 1 105 ? 13.68 8.062 -23.625 1 41.31 105 VAL A CA 1
ATOM 859 C C . VAL A 1 105 ? 13.25 9.227 -22.734 1 41.31 105 VAL A C 1
ATOM 861 O O . VAL A 1 105 ? 13.414 10.391 -23.109 1 41.31 105 VAL A O 1
ATOM 864 N N . VAL A 1 106 ? 12.711 8.922 -21.688 1 42.34 106 VAL A N 1
ATOM 865 C CA . VAL A 1 106 ? 12.25 9.961 -20.766 1 42.34 106 VAL A CA 1
ATOM 866 C C . VAL A 1 106 ? 13.445 10.75 -20.25 1 42.34 106 VAL A C 1
ATOM 868 O O . VAL A 1 106 ? 13.391 11.977 -20.141 1 42.34 106 VAL A O 1
ATOM 871 N N . ASP A 1 107 ? 14.422 10.086 -19.812 1 46.53 107 ASP A N 1
ATOM 872 C CA . ASP A 1 107 ? 15.648 10.773 -19.438 1 46.53 107 ASP A CA 1
ATOM 873 C C . ASP A 1 107 ? 16.156 11.664 -20.578 1 46.53 107 ASP A C 1
ATOM 875 O O . ASP A 1 107 ? 16.609 12.781 -20.344 1 46.53 107 ASP A O 1
ATOM 879 N N . THR A 1 108 ? 15.969 11.125 -21.641 1 42.12 108 THR A N 1
ATOM 880 C CA . THR A 1 108 ? 16.422 11.898 -22.781 1 42.12 108 THR A CA 1
ATOM 881 C C . THR A 1 108 ? 15.508 13.094 -23.031 1 42.12 108 THR A C 1
ATOM 883 O O . THR A 1 108 ? 15.984 14.188 -23.344 1 42.12 108 THR A O 1
ATOM 886 N N . GLU A 1 109 ? 14.328 12.906 -22.891 1 39.28 109 GLU A N 1
ATOM 887 C CA . GLU A 1 109 ? 13.414 14.016 -23.141 1 39.28 109 GLU A CA 1
ATOM 888 C C . GLU A 1 109 ? 13.484 15.055 -22.016 1 39.28 109 GLU A C 1
ATOM 890 O O . GLU A 1 109 ? 13.422 16.25 -22.281 1 39.28 109 GLU A O 1
ATOM 895 N N . TRP A 1 110 ? 13.492 14.586 -20.844 1 37.75 110 TRP A N 1
ATOM 896 C CA . TRP A 1 110 ? 13.711 15.508 -19.734 1 37.75 110 TRP A CA 1
ATOM 897 C C . TRP A 1 110 ? 15.039 16.25 -19.891 1 37.75 110 TRP A C 1
ATOM 899 O O . TRP A 1 110 ? 15.117 17.453 -19.641 1 37.75 110 TRP A O 1
ATOM 909 N N . MET A 1 111 ? 15.938 15.562 -20.328 1 37.25 111 MET A N 1
ATOM 910 C CA . MET A 1 111 ? 17.203 16.219 -20.609 1 37.25 111 MET A CA 1
ATOM 911 C C . MET A 1 111 ? 17.031 17.266 -21.719 1 37.25 111 MET A C 1
ATOM 913 O O . MET A 1 111 ? 17.641 18.328 -21.656 1 37.25 111 MET A O 1
ATOM 917 N N . HIS A 1 112 ? 16.266 16.938 -22.578 1 38.94 112 HIS A N 1
ATOM 918 C CA . HIS A 1 112 ? 16.078 17.891 -23.656 1 38.94 112 HIS A CA 1
ATOM 919 C C . HIS A 1 112 ? 15.297 19.125 -23.188 1 38.94 112 HIS A C 1
ATOM 921 O O . HIS A 1 112 ? 15.586 20.25 -23.625 1 38.94 112 HIS A O 1
ATOM 927 N N . THR A 1 113 ? 14.328 18.891 -22.344 1 37.75 113 THR A N 1
ATOM 928 C CA . THR A 1 113 ? 13.578 20.062 -21.922 1 37.75 113 THR A CA 1
ATOM 929 C C . THR A 1 113 ? 14.414 20.922 -20.984 1 37.75 113 THR A C 1
ATOM 931 O O . THR A 1 113 ? 14.258 22.156 -20.938 1 37.75 113 THR A O 1
ATOM 934 N N . MET A 1 114 ? 15.242 20.406 -20.25 1 34.72 114 MET A N 1
ATOM 935 C CA . MET A 1 114 ? 16.125 21.203 -19.391 1 34.72 114 MET A CA 1
ATOM 936 C C . MET A 1 114 ? 17.203 21.875 -20.219 1 34.72 114 MET A C 1
ATOM 938 O O . MET A 1 114 ? 17.734 22.922 -19.812 1 34.72 114 MET A O 1
ATOM 942 N N . LEU A 1 115 ? 17.516 21.219 -21.219 1 38.22 115 LEU A N 1
ATOM 943 C CA . LEU A 1 115 ? 18.562 21.812 -22.047 1 38.22 115 LEU A CA 1
ATOM 944 C C . LEU A 1 115 ? 17.984 22.812 -23.031 1 38.22 115 LEU A C 1
ATOM 946 O O . LEU A 1 115 ? 18.719 23.641 -23.578 1 38.22 115 LEU A O 1
ATOM 950 N N . SER A 1 116 ? 16.656 22.734 -23.156 1 37.28 116 SER A N 1
ATOM 951 C CA . SER A 1 116 ? 16.234 23.797 -24.047 1 37.28 116 SER A CA 1
ATOM 952 C C . SER A 1 116 ? 15.82 25.047 -23.266 1 37.28 116 SER A C 1
ATOM 954 O O . SER A 1 116 ? 15.312 24.938 -22.141 1 37.28 116 SER A O 1
ATOM 956 N N . MET B 1 1 ? 3.68 6.617 14.125 1 64.62 1 MET B N 1
ATOM 957 C CA . MET B 1 1 ? 3.951 7.93 13.539 1 64.62 1 MET B CA 1
ATOM 958 C C . MET B 1 1 ? 5.203 8.547 14.156 1 64.62 1 MET B C 1
ATOM 960 O O . MET B 1 1 ? 5.32 9.773 14.227 1 64.62 1 MET B O 1
ATOM 964 N N . GLU B 1 2 ? 6.055 7.762 14.648 1 78.94 2 GLU B N 1
ATOM 965 C CA . GLU B 1 2 ? 7.215 8.266 15.383 1 78.94 2 GLU B CA 1
ATOM 966 C C . GLU B 1 2 ? 8.086 9.148 14.5 1 78.94 2 GLU B C 1
ATOM 968 O O . GLU B 1 2 ? 8.805 10.023 14.992 1 78.94 2 GLU B O 1
ATOM 973 N N . LYS B 1 3 ? 7.914 9.188 13.219 1 91.81 3 LYS B N 1
ATOM 974 C CA . LYS B 1 3 ? 8.719 9.93 12.258 1 91.81 3 LYS B CA 1
ATOM 975 C C . LYS B 1 3 ? 8.133 11.32 12.008 1 91.81 3 LYS B C 1
ATOM 977 O O . LYS B 1 3 ? 8.805 12.195 11.453 1 91.81 3 LYS B O 1
ATOM 982 N N . TYR B 1 4 ? 6.926 11.5 12.492 1 95.75 4 TYR B N 1
ATOM 983 C CA . TYR B 1 4 ? 6.203 12.711 12.109 1 95.75 4 TYR B CA 1
ATOM 984 C C . TYR B 1 4 ? 5.652 13.43 13.336 1 95.75 4 TYR B C 1
ATOM 986 O O . TYR B 1 4 ? 5.266 12.789 14.32 1 95.75 4 TYR B O 1
ATOM 994 N N . GLN B 1 5 ? 5.637 14.75 13.219 1 96 5 GLN B N 1
ATOM 995 C CA . GLN B 1 5 ? 4.938 15.602 14.172 1 96 5 GLN B CA 1
ATOM 996 C C . GLN B 1 5 ? 3.674 16.203 13.555 1 96 5 GLN B C 1
ATOM 998 O O . GLN B 1 5 ? 3.719 16.781 12.469 1 96 5 GLN B O 1
ATOM 1003 N N . LEU B 1 6 ? 2.58 16.047 14.328 1 95.5 6 LEU B N 1
ATOM 1004 C CA . LEU B 1 6 ? 1.317 16.594 13.844 1 95.5 6 LEU B CA 1
ATOM 1005 C C . LEU B 1 6 ? 1.306 18.109 13.961 1 95.5 6 LEU B C 1
ATOM 1007 O O . LEU B 1 6 ? 1.573 18.656 15.031 1 95.5 6 LEU B O 1
ATOM 1011 N N . LEU B 1 7 ? 1.107 18.766 12.875 1 94.31 7 LEU B N 1
ATOM 1012 C CA . LEU B 1 7 ? 1.023 20.234 12.867 1 94.31 7 LEU B CA 1
ATOM 1013 C C . LEU B 1 7 ? -0.431 20.688 12.883 1 94.31 7 LEU B C 1
ATOM 1015 O O . LEU B 1 7 ? -0.786 21.625 13.609 1 94.31 7 LEU B O 1
ATOM 1019 N N . GLN B 1 8 ? -1.222 20.078 12.023 1 92.94 8 GLN B N 1
ATOM 1020 C CA . GLN B 1 8 ? -2.617 20.469 11.867 1 92.94 8 GLN B CA 1
ATOM 1021 C C . GLN B 1 8 ? -3.465 19.297 11.367 1 92.94 8 GLN B C 1
ATOM 1023 O O . GLN B 1 8 ? -3.027 18.516 10.516 1 92.94 8 GLN B O 1
ATOM 1028 N N . MET B 1 9 ? -4.594 19.141 11.969 1 91.88 9 MET B N 1
ATOM 1029 C CA . MET B 1 9 ? -5.586 18.203 11.453 1 91.88 9 MET B CA 1
ATOM 1030 C C . MET B 1 9 ? -6.57 18.906 10.531 1 91.88 9 MET B C 1
ATOM 1032 O O . MET B 1 9 ? -7.199 19.891 10.914 1 91.88 9 MET B O 1
ATOM 1036 N N . LEU B 1 10 ? -6.543 18.406 9.367 1 85.5 10 LEU B N 1
ATOM 1037 C CA . LEU B 1 10 ? -7.492 18.969 8.414 1 85.5 10 LEU B CA 1
ATOM 1038 C C . LEU B 1 10 ? -8.836 18.266 8.484 1 85.5 10 LEU B C 1
ATOM 1040 O O . LEU B 1 10 ? -8.953 17.203 9.117 1 85.5 10 LEU B O 1
ATOM 1044 N N . ASN B 1 11 ? -9.898 18.797 7.883 1 77.75 11 ASN B N 1
ATOM 1045 C CA . ASN B 1 11 ? -11.227 18.203 7.863 1 77.75 11 ASN B CA 1
ATOM 1046 C C . ASN B 1 11 ? -11.211 16.812 7.246 1 77.75 11 ASN B C 1
ATOM 1048 O O . ASN B 1 11 ? -10.469 16.547 6.301 1 77.75 11 ASN B O 1
ATOM 1052 N N . PRO B 1 12 ? -11.93 15.992 7.977 1 80.12 12 PRO B N 1
ATOM 1053 C CA . PRO B 1 12 ? -12.039 14.641 7.414 1 80.12 12 PRO B CA 1
ATOM 1054 C C . PRO B 1 12 ? -12.602 14.633 5.996 1 80.12 12 PRO B C 1
ATOM 1056 O O . PRO B 1 12 ? -13.445 15.469 5.656 1 80.12 12 PRO B O 1
ATOM 1059 N N . GLY B 1 13 ? -11.961 13.852 5.145 1 73.25 13 GLY B N 1
ATOM 1060 C CA . GLY B 1 13 ? -12.484 13.641 3.801 1 73.25 13 GLY B CA 1
ATOM 1061 C C . GLY B 1 13 ? -13.148 12.297 3.623 1 73.25 13 GLY B C 1
ATOM 1062 O O . GLY B 1 13 ? -13.43 11.602 4.602 1 73.25 13 GLY B O 1
ATOM 1063 N N . ALA B 1 14 ? -13.508 11.969 2.41 1 68.88 14 ALA B N 1
ATOM 1064 C CA . ALA B 1 14 ? -14.227 10.758 2.025 1 68.88 14 ALA B CA 1
ATOM 1065 C C . ALA B 1 14 ? -13.453 9.508 2.438 1 68.88 14 ALA B C 1
ATOM 1067 O O . ALA B 1 14 ? -14.055 8.492 2.801 1 68.88 14 ALA B O 1
ATOM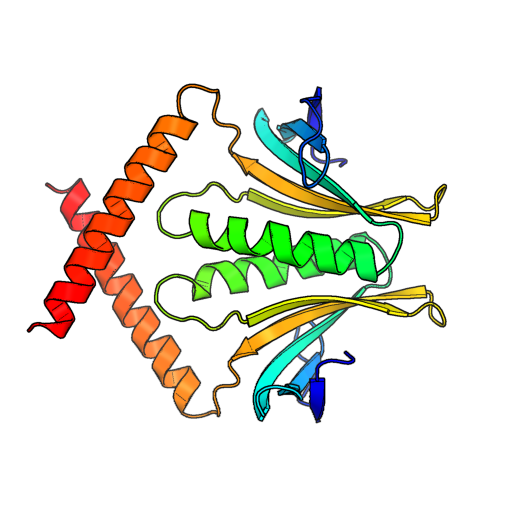 1068 N N . LEU B 1 15 ? -12.07 9.648 2.537 1 76.81 15 LEU B N 1
ATOM 1069 C CA . LEU B 1 15 ? -11.258 8.453 2.742 1 76.81 15 LEU B CA 1
ATOM 1070 C C . LEU B 1 15 ? -10.586 8.484 4.113 1 76.81 15 LEU B C 1
ATOM 1072 O O . LEU B 1 15 ? -9.672 7.707 4.379 1 76.81 15 LEU B O 1
ATOM 1076 N N . GLY B 1 16 ? -11.023 9.438 4.98 1 87.94 16 GLY B N 1
ATOM 1077 C CA . GLY B 1 16 ? -10.406 9.531 6.293 1 87.94 16 GLY B CA 1
ATOM 1078 C C . GLY B 1 16 ? -9.945 10.93 6.645 1 87.94 16 GLY B C 1
ATOM 1079 O O . GLY B 1 16 ? -10.531 11.914 6.184 1 87.94 16 GLY B O 1
ATOM 1080 N N . VAL B 1 17 ? -9.023 10.984 7.508 1 91.12 17 VAL B N 1
ATOM 1081 C CA . VAL B 1 17 ? -8.602 12.297 7.992 1 91.12 17 VAL B CA 1
ATOM 1082 C C . VAL B 1 17 ? -7.316 12.719 7.285 1 91.12 17 VAL B C 1
ATOM 1084 O O . VAL B 1 17 ? -6.527 11.867 6.863 1 91.12 17 VAL B O 1
ATOM 1087 N N . ASN B 1 18 ? -7.156 14.031 7.09 1 90.62 18 ASN B N 1
ATOM 1088 C CA . ASN B 1 18 ? -5.949 14.633 6.535 1 90.62 18 ASN B CA 1
ATOM 1089 C C . ASN B 1 18 ? -5.137 15.352 7.613 1 90.62 18 ASN B C 1
ATOM 1091 O O . ASN B 1 18 ? -5.676 16.172 8.352 1 90.62 18 ASN B O 1
ATOM 1095 N N . LEU B 1 19 ? -3.912 14.961 7.672 1 93.38 19 LEU B N 1
ATOM 1096 C CA . LEU B 1 19 ? -3.037 15.523 8.695 1 93.38 19 LEU B CA 1
ATOM 1097 C C . LEU B 1 19 ? -1.847 16.234 8.055 1 93.38 19 LEU B C 1
ATOM 1099 O O . LEU B 1 19 ? -1.154 15.656 7.215 1 93.38 19 LEU B O 1
ATOM 1103 N N . VAL B 1 20 ? -1.737 17.5 8.398 1 92.81 20 VAL B N 1
ATOM 1104 C CA . VAL B 1 20 ? -0.488 18.172 8.055 1 92.81 20 VAL B CA 1
ATOM 1105 C C . VAL B 1 20 ? 0.581 17.844 9.094 1 92.81 20 VAL B C 1
ATOM 1107 O O . VAL B 1 20 ? 0.377 18.047 10.289 1 92.81 20 VAL B O 1
ATOM 1110 N N . VAL B 1 21 ? 1.678 17.281 8.562 1 94.94 21 VAL B N 1
ATOM 1111 C CA . VAL B 1 21 ? 2.701 16.812 9.5 1 94.94 21 VAL B CA 1
ATOM 1112 C C . VAL B 1 21 ? 4.07 17.328 9.055 1 94.94 21 VAL B C 1
ATOM 1114 O O . VAL B 1 21 ? 4.234 17.781 7.922 1 94.94 21 VAL B O 1
ATOM 1117 N N . GLU B 1 22 ? 4.988 17.312 9.992 1 95.56 22 GLU B N 1
ATOM 1118 C CA . GLU B 1 22 ? 6.391 17.609 9.711 1 95.56 22 GLU B CA 1
ATOM 1119 C C . GLU B 1 22 ? 7.277 16.422 10.055 1 95.56 22 GLU B C 1
ATOM 1121 O O . GLU B 1 22 ? 7.172 15.852 11.141 1 95.56 22 GLU B O 1
ATOM 1126 N N . GLU B 1 23 ? 8 16 9.039 1 95.25 23 GLU B N 1
ATOM 1127 C CA . GLU B 1 23 ? 8.977 14.953 9.32 1 95.25 23 GLU B CA 1
ATOM 1128 C C . GLU B 1 23 ? 10.086 15.461 10.234 1 95.25 23 GLU B C 1
ATOM 1130 O O . GLU B 1 23 ? 10.711 16.484 9.945 1 95.25 23 GLU B O 1
ATOM 1135 N N . LEU B 1 24 ? 10.383 14.688 11.297 1 95.38 24 LEU B N 1
ATOM 1136 C CA . LEU B 1 24 ? 11.289 15.148 12.352 1 95.38 24 LEU B CA 1
ATOM 1137 C C . LEU B 1 24 ? 12.719 15.25 11.828 1 95.38 24 LEU B C 1
ATOM 1139 O O . LEU B 1 24 ? 13.422 16.219 12.125 1 95.38 24 LEU B O 1
ATOM 1143 N N . GLU B 1 25 ? 13.094 14.297 11.062 1 94 25 GLU B N 1
ATOM 1144 C CA . GLU B 1 25 ? 14.477 14.227 10.602 1 94 25 GLU B CA 1
ATOM 1145 C C . GLU B 1 25 ? 14.758 15.305 9.555 1 94 25 GLU B C 1
ATOM 1147 O O . GLU B 1 25 ? 15.812 15.945 9.578 1 94 25 GLU B O 1
ATOM 1152 N N . THR B 1 26 ? 13.852 15.688 8.672 1 93.25 26 THR B N 1
ATOM 1153 C CA . THR B 1 26 ? 14.109 16.547 7.516 1 93.25 26 THR B CA 1
ATOM 1154 C C . THR B 1 26 ? 13.422 17.891 7.684 1 93.25 26 THR B C 1
ATOM 1156 O O . THR B 1 26 ? 13.695 18.828 6.926 1 93.25 26 THR B O 1
ATOM 1159 N N . GLU B 1 27 ? 12.547 18.016 8.594 1 93.69 27 GLU B N 1
ATOM 1160 C CA . GLU B 1 27 ? 11.773 19.234 8.82 1 93.69 27 GLU B CA 1
ATOM 1161 C C . GLU B 1 27 ? 10.945 19.594 7.594 1 93.69 27 GLU B C 1
ATOM 1163 O O . GLU B 1 27 ? 10.68 20.781 7.352 1 93.69 27 GLU B O 1
ATOM 1168 N N . THR B 1 28 ? 10.641 18.594 6.867 1 91.5 28 THR B N 1
ATOM 1169 C CA . THR B 1 28 ? 9.797 18.766 5.691 1 91.5 28 THR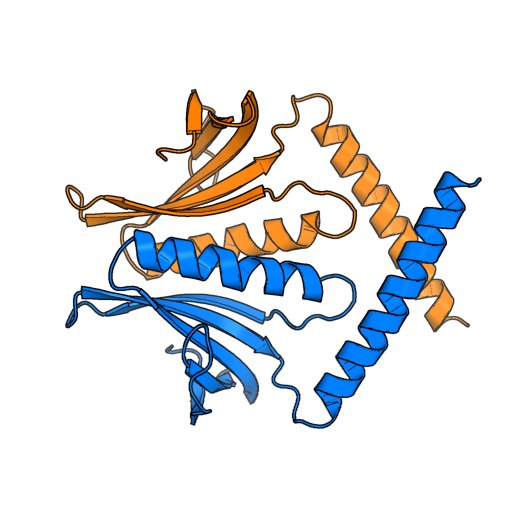 B CA 1
ATOM 1170 C C . THR B 1 28 ? 8.336 18.516 6.035 1 91.5 28 THR B C 1
ATOM 1172 O O . THR B 1 28 ? 8.016 17.578 6.766 1 91.5 28 THR B O 1
ATOM 1175 N N . LYS B 1 29 ? 7.516 19.375 5.438 1 91.94 29 LYS B N 1
ATOM 1176 C CA . LYS B 1 29 ? 6.082 19.219 5.668 1 91.94 29 LYS B CA 1
ATOM 1177 C C . LYS B 1 29 ? 5.469 18.25 4.676 1 91.94 29 LYS B C 1
ATOM 1179 O O . LYS B 1 29 ? 5.82 18.25 3.494 1 91.94 29 LYS B O 1
ATOM 1184 N N . PHE B 1 30 ? 4.574 17.391 5.242 1 91.94 30 PHE B N 1
ATOM 1185 C CA . PHE B 1 30 ? 3.848 16.422 4.43 1 91.94 30 PHE B CA 1
ATOM 1186 C C . PHE B 1 30 ? 2.365 16.422 4.785 1 91.94 30 PHE B C 1
ATOM 1188 O O . PHE B 1 30 ? 1.965 17 5.801 1 91.94 30 PHE B O 1
ATOM 1195 N N . LEU B 1 31 ? 1.638 15.922 3.871 1 90.94 31 LEU B N 1
ATOM 1196 C CA . LEU B 1 31 ? 0.242 15.586 4.129 1 90.94 31 LEU B CA 1
ATOM 1197 C C . LEU B 1 31 ? 0.072 14.078 4.324 1 90.94 31 LEU B C 1
ATOM 1199 O O . LEU B 1 31 ? 0.588 13.281 3.537 1 90.94 31 LEU B O 1
ATOM 1203 N N . ILE B 1 32 ? -0.573 13.719 5.453 1 92.31 32 ILE B N 1
ATOM 1204 C CA . ILE B 1 32 ? -0.894 12.312 5.664 1 92.31 32 ILE B CA 1
ATOM 1205 C C . ILE B 1 32 ? -2.4 12.102 5.535 1 92.31 32 ILE B C 1
ATOM 1207 O O . ILE B 1 32 ? -3.186 12.742 6.238 1 92.31 32 ILE B O 1
ATOM 1211 N N . LYS B 1 33 ? -2.771 11.281 4.625 1 90.38 33 LYS B N 1
ATOM 1212 C CA . LYS B 1 33 ? -4.129 10.742 4.617 1 90.38 33 LYS B CA 1
ATOM 1213 C C . LYS B 1 33 ? -4.219 9.469 5.453 1 90.38 33 LYS B C 1
ATOM 1215 O O . LYS B 1 33 ? -3.553 8.477 5.156 1 90.38 33 LYS B O 1
ATOM 1220 N N . GLN B 1 34 ? -4.969 9.586 6.445 1 93.75 34 GLN B N 1
ATOM 1221 C CA . GLN B 1 34 ? -5.062 8.484 7.395 1 93.75 34 GLN B CA 1
ATOM 1222 C C . GLN B 1 34 ? -6.461 7.871 7.391 1 93.75 34 GLN B C 1
ATOM 1224 O O . GLN B 1 34 ? -7.453 8.578 7.574 1 93.75 34 GLN B O 1
ATOM 1229 N N . VAL B 1 35 ? -6.508 6.551 7.195 1 93.12 35 VAL B N 1
ATOM 1230 C CA . VAL B 1 35 ? -7.781 5.844 7.137 1 93.12 35 VAL B CA 1
ATOM 1231 C C . VAL B 1 35 ? -7.828 4.773 8.227 1 93.12 35 VAL B C 1
ATOM 1233 O O . VAL B 1 35 ? -6.938 3.92 8.305 1 93.12 35 VAL B O 1
ATOM 1236 N N . GLU B 1 36 ? -8.836 4.863 9.062 1 92.31 36 GLU B N 1
ATOM 1237 C CA . GLU B 1 36 ? -9.031 3.832 10.078 1 92.31 36 GLU B CA 1
ATOM 1238 C C . GLU B 1 36 ? -9.695 2.594 9.484 1 92.31 36 GLU B C 1
ATOM 1240 O O . GLU B 1 36 ? -10.711 2.697 8.789 1 92.31 36 GLU B O 1
ATOM 1245 N N . CYS B 1 37 ? -9.078 1.477 9.781 1 92.75 37 CYS B N 1
ATOM 1246 C CA . CYS B 1 37 ? -9.594 0.201 9.297 1 92.75 37 CYS B CA 1
ATOM 1247 C C . CYS B 1 37 ? -9.906 -0.74 10.453 1 92.75 37 CYS B C 1
ATOM 1249 O O . CYS B 1 37 ? -8.992 -1.234 11.117 1 92.75 37 CYS B O 1
ATOM 1251 N N . ILE B 1 38 ? -11.148 -1.041 10.672 1 88.88 38 ILE B N 1
ATOM 1252 C CA . ILE B 1 38 ? -11.547 -1.854 11.812 1 88.88 38 ILE B CA 1
ATOM 1253 C C . ILE B 1 38 ? -11.43 -3.334 11.461 1 88.88 38 ILE B C 1
ATOM 1255 O O . ILE B 1 38 ? -11.344 -4.188 12.352 1 88.88 38 ILE B O 1
ATOM 1259 N N . ASP B 1 39 ? -11.438 -3.641 10.156 1 88.75 39 ASP B N 1
ATOM 1260 C CA . ASP B 1 39 ? -11.266 -5.02 9.711 1 88.75 39 ASP B CA 1
ATOM 1261 C C . ASP B 1 39 ? -10.633 -5.074 8.328 1 88.75 39 ASP B C 1
ATOM 1263 O O . ASP B 1 39 ? -10.258 -4.039 7.766 1 88.75 39 ASP B O 1
ATOM 1267 N N . GLU B 1 40 ? -10.414 -6.238 7.848 1 90.19 40 GLU B N 1
ATOM 1268 C CA . GLU B 1 40 ? -9.742 -6.492 6.578 1 90.19 40 GLU B CA 1
ATOM 1269 C C . GLU B 1 40 ? -10.508 -5.859 5.418 1 90.19 40 GLU B C 1
ATOM 1271 O O . GLU B 1 40 ? -9.898 -5.355 4.473 1 90.19 40 GLU B O 1
ATOM 1276 N N . HIS B 1 41 ? -11.828 -5.922 5.535 1 92 41 HIS B N 1
ATOM 1277 C CA . HIS B 1 41 ? -12.656 -5.359 4.477 1 92 41 HIS B CA 1
ATOM 1278 C C . HIS B 1 41 ? -12.461 -3.852 4.359 1 92 41 HIS B C 1
ATOM 1280 O O . HIS B 1 41 ? -12.258 -3.328 3.262 1 92 41 HIS B O 1
ATOM 1286 N N . HIS B 1 42 ? -12.422 -3.164 5.488 1 91.19 42 HIS B N 1
ATOM 1287 C CA . HIS B 1 42 ? -12.188 -1.725 5.504 1 91.19 42 HIS B CA 1
ATOM 1288 C C . HIS B 1 42 ? -10.797 -1.387 4.984 1 91.19 42 HIS B C 1
ATOM 1290 O O . HIS B 1 42 ? -10.617 -0.415 4.246 1 91.19 42 HIS B O 1
ATOM 1296 N N . ALA B 1 43 ? -9.883 -2.189 5.375 1 92.75 43 ALA B N 1
ATOM 1297 C CA . ALA B 1 43 ? -8.5 -1.968 4.945 1 92.75 43 ALA B CA 1
ATOM 1298 C C . ALA B 1 43 ? -8.375 -2.094 3.428 1 92.75 43 ALA B C 1
ATOM 1300 O O . ALA B 1 43 ? -7.73 -1.265 2.781 1 92.75 43 ALA B O 1
ATOM 1301 N N . ASN B 1 44 ? -8.945 -3.094 2.889 1 94.31 44 ASN B N 1
ATOM 1302 C CA . ASN B 1 44 ? -8.836 -3.336 1.454 1 94.31 44 ASN B CA 1
ATOM 1303 C C . ASN B 1 44 ? -9.625 -2.301 0.652 1 94.31 44 ASN B C 1
ATOM 1305 O O . ASN B 1 44 ? -9.227 -1.935 -0.454 1 94.31 44 ASN B O 1
ATOM 1309 N N . LYS B 1 45 ? -10.742 -1.832 1.207 1 93.06 45 LYS B N 1
ATOM 1310 C CA . LYS B 1 45 ? -11.445 -0.722 0.569 1 93.06 45 LYS B CA 1
ATOM 1311 C C . LYS B 1 45 ? -10.578 0.536 0.549 1 93.06 45 LYS B C 1
ATOM 1313 O O . LYS B 1 45 ? -10.516 1.235 -0.465 1 93.06 45 LYS B O 1
ATOM 1318 N N . ALA B 1 46 ? -9.953 0.789 1.608 1 92.31 46 ALA B N 1
ATOM 1319 C CA . ALA B 1 46 ? -9.055 1.937 1.699 1 92.31 46 ALA B CA 1
ATOM 1320 C C . ALA B 1 46 ? -7.922 1.828 0.684 1 92.31 46 ALA B C 1
ATOM 1322 O O . ALA B 1 46 ? -7.598 2.803 -0 1 92.31 46 ALA B O 1
ATOM 1323 N N . LEU B 1 47 ? -7.297 0.649 0.607 1 92.19 47 LEU B N 1
ATOM 1324 C CA . LEU B 1 47 ? -6.219 0.419 -0.345 1 92.19 47 LEU B CA 1
ATOM 1325 C C . LEU B 1 47 ? -6.699 0.638 -1.775 1 92.19 47 LEU B C 1
ATOM 1327 O O . LEU B 1 47 ? -5.992 1.241 -2.586 1 92.19 47 LEU B O 1
ATOM 1331 N N . GLU B 1 48 ? -7.832 0.231 -2.08 1 90.38 48 GLU B N 1
ATOM 1332 C CA . GLU B 1 48 ? -8.406 0.411 -3.41 1 90.38 48 GLU B CA 1
ATOM 1333 C C . GLU B 1 48 ? -8.547 1.891 -3.756 1 90.38 48 GLU B C 1
ATOM 1335 O O . GLU B 1 48 ? -8.406 2.279 -4.918 1 90.38 48 GLU B O 1
ATOM 1340 N N . GLU B 1 49 ? -8.797 2.652 -2.83 1 86.44 49 GLU B N 1
ATOM 1341 C CA . GLU B 1 49 ? -8.992 4.082 -3.047 1 86.44 49 GLU B CA 1
ATOM 1342 C C . GLU B 1 49 ? -7.668 4.832 -3.041 1 86.44 49 GLU B C 1
ATOM 1344 O O . GLU B 1 49 ? -7.473 5.766 -3.822 1 86.44 49 GLU B O 1
ATOM 1349 N N . LEU B 1 50 ? -6.789 4.445 -2.205 1 85.06 50 LEU B N 1
ATOM 1350 C CA . LEU B 1 50 ? -5.539 5.168 -2.016 1 85.06 50 LEU B CA 1
ATOM 1351 C C . LEU B 1 50 ? -4.547 4.84 -3.125 1 85.06 50 LEU B C 1
ATOM 1353 O O . LEU B 1 50 ? -3.811 5.715 -3.586 1 85.06 50 LEU B O 1
ATOM 1357 N N . MET B 1 51 ? -4.578 3.602 -3.611 1 83.25 51 MET B N 1
ATOM 1358 C CA . MET B 1 51 ? -3.551 3.133 -4.539 1 83.25 51 MET B CA 1
ATOM 1359 C C . MET B 1 51 ? -3.648 3.861 -5.875 1 83.25 51 MET B C 1
ATOM 1361 O O . MET B 1 51 ? -2.633 4.266 -6.441 1 83.25 51 MET B O 1
ATOM 1365 N N . PRO B 1 52 ? -4.852 4.105 -6.426 1 72.44 52 PRO B N 1
ATOM 1366 C CA . PRO B 1 52 ? -4.934 4.91 -7.648 1 72.44 52 PRO B CA 1
ATOM 1367 C C . PRO B 1 52 ? -4.332 6.301 -7.48 1 72.44 52 PRO B C 1
ATOM 1369 O O . PRO B 1 52 ? -3.82 6.879 -8.445 1 72.44 52 PRO B O 1
ATOM 1372 N N . LEU B 1 53 ? -4.395 6.809 -6.293 1 69.31 53 LEU B N 1
ATOM 1373 C CA . LEU B 1 53 ? -3.814 8.125 -6.027 1 69.31 53 LEU B CA 1
ATOM 1374 C C . LEU B 1 53 ? -2.299 8.086 -6.191 1 69.31 53 LEU B C 1
ATOM 1376 O O . LEU B 1 53 ? -1.692 9.078 -6.609 1 69.31 53 LEU B O 1
ATOM 1380 N N . LEU B 1 54 ? -1.757 6.957 -5.891 1 69.19 54 LEU B N 1
ATOM 1381 C CA . LEU B 1 54 ? -0.32 6.758 -6.035 1 69.19 54 LEU B CA 1
ATOM 1382 C C . LEU B 1 54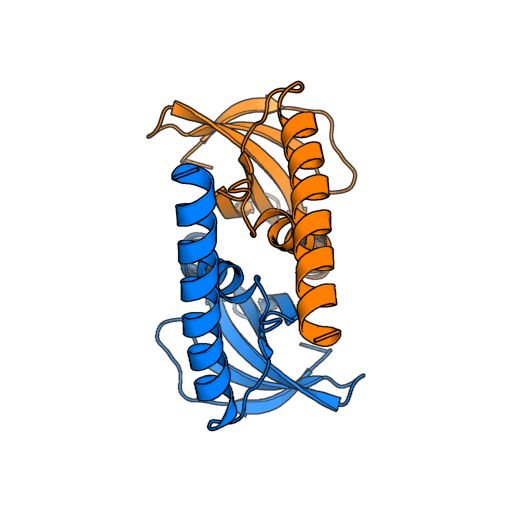 ? 0.076 6.715 -7.508 1 69.19 54 LEU B C 1
ATOM 1384 O O . LEU B 1 54 ? 1.131 7.23 -7.887 1 69.19 54 LEU B O 1
ATOM 1388 N N . LYS B 1 55 ? -0.751 6.125 -8.281 1 60.06 55 LYS B N 1
ATOM 1389 C CA . LYS B 1 55 ? -0.509 5.949 -9.711 1 60.06 55 LYS B CA 1
ATOM 1390 C C . LYS B 1 55 ? -0.615 7.277 -10.453 1 60.06 55 LYS B C 1
ATOM 1392 O O . LYS B 1 55 ? 0.131 7.523 -11.406 1 60.06 55 LYS B O 1
ATOM 1397 N N . LEU B 1 56 ? -1.521 8.016 -10.172 1 56.91 56 LEU B N 1
ATOM 1398 C CA . LEU B 1 56 ? -1.785 9.297 -10.82 1 56.91 56 LEU B CA 1
ATOM 1399 C C . LEU B 1 56 ? -0.651 10.281 -10.562 1 56.91 56 LEU B C 1
ATOM 1401 O O . LEU B 1 56 ? -0.414 11.188 -11.367 1 56.91 56 LEU B O 1
ATOM 1405 N N . GLN B 1 57 ? -0.011 10.023 -9.539 1 52 57 GLN B N 1
ATOM 1406 C CA . GLN B 1 57 ? 0.98 11.016 -9.141 1 52 57 GLN B CA 1
ATOM 1407 C C . GLN B 1 57 ? 2.377 10.617 -9.602 1 52 57 GLN B C 1
ATOM 1409 O O . GLN B 1 57 ? 3.295 11.445 -9.609 1 52 57 GLN B O 1
ATOM 1414 N N . HIS B 1 58 ? 2.688 9.469 -10.039 1 49.72 58 HIS B N 1
ATOM 1415 C CA . HIS B 1 58 ? 4.039 8.992 -10.297 1 49.72 58 HIS B CA 1
ATOM 1416 C C . HIS B 1 58 ? 4.605 9.609 -11.57 1 49.72 58 HIS B C 1
ATOM 1418 O O . HIS B 1 58 ? 5.777 9.398 -11.898 1 49.72 58 HIS B O 1
ATOM 1424 N N . PRO B 1 59 ? 3.977 9.828 -12.609 1 45.03 59 PRO B N 1
ATOM 1425 C CA . PRO B 1 59 ? 5.031 10.125 -13.578 1 45.03 59 PRO B CA 1
ATOM 1426 C C . PRO B 1 59 ? 6.086 11.086 -13.031 1 45.03 59 PRO B C 1
ATOM 1428 O O . PRO B 1 59 ? 7.281 10.797 -13.102 1 45.03 59 PRO B O 1
ATOM 1431 N N . ASN B 1 60 ? 5.953 12.305 -13.312 1 42.53 60 ASN B N 1
ATOM 1432 C CA . ASN B 1 60 ? 6.84 13.43 -13.023 1 42.53 60 ASN B CA 1
ATOM 1433 C C . ASN B 1 60 ? 6.5 14.078 -11.68 1 42.53 60 ASN B C 1
ATOM 1435 O O . ASN B 1 60 ? 7.113 15.07 -11.297 1 42.53 60 ASN B O 1
ATOM 1439 N N . LEU B 1 61 ? 5.43 13.711 -11.016 1 47.84 61 LEU B N 1
ATOM 1440 C CA . LEU B 1 61 ? 5.078 14.469 -9.828 1 47.84 61 LEU B CA 1
ATOM 1441 C C . LEU B 1 61 ? 5.207 13.617 -8.57 1 47.84 61 LEU B C 1
ATOM 1443 O O . LEU B 1 61 ? 4.543 12.586 -8.445 1 47.84 61 LEU B O 1
ATOM 1447 N N . SER B 1 62 ? 6.293 13.539 -7.859 1 55.16 62 SER B N 1
ATOM 1448 C CA . SER B 1 62 ? 6.852 13.141 -6.57 1 55.16 62 SER B CA 1
ATOM 1449 C C . SER B 1 62 ? 5.855 13.383 -5.438 1 55.16 62 SER B C 1
ATOM 1451 O O . SER B 1 62 ? 6.238 13.812 -4.348 1 55.16 62 SER B O 1
ATOM 1453 N N . LEU B 1 63 ? 4.547 13.18 -5.609 1 70 63 LEU B N 1
ATOM 1454 C CA . LEU B 1 63 ? 3.699 13.555 -4.484 1 70 63 LEU B CA 1
ATOM 1455 C C . LEU B 1 63 ? 3.711 12.477 -3.408 1 70 63 LEU B C 1
ATOM 1457 O O . LEU B 1 63 ? 3.574 12.773 -2.221 1 70 63 LEU B O 1
ATOM 1461 N N . TYR B 1 64 ? 4.023 11.281 -3.895 1 77.62 64 TYR B N 1
ATOM 1462 C CA . TYR B 1 64 ? 4.031 10.18 -2.938 1 77.62 64 TYR B CA 1
ATOM 1463 C C . TYR B 1 64 ? 5.348 10.125 -2.174 1 77.62 64 TYR B C 1
ATOM 1465 O O . TYR B 1 64 ? 6.422 10.141 -2.777 1 77.62 64 TYR B O 1
ATOM 1473 N N . HIS B 1 65 ? 5.262 10.195 -0.887 1 86.5 65 HIS B N 1
ATOM 1474 C CA . HIS B 1 65 ? 6.465 10.086 -0.068 1 86.5 65 HIS B CA 1
ATOM 1475 C C . HIS B 1 65 ? 6.605 8.688 0.523 1 86.5 65 HIS B C 1
ATOM 1477 O O . HIS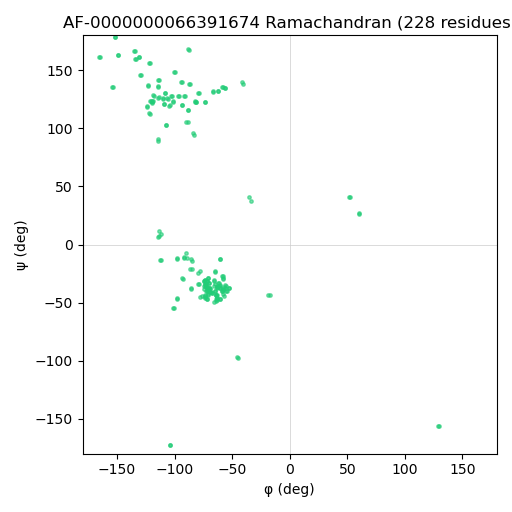 B 1 65 ? 7.625 8.023 0.319 1 86.5 65 HIS B O 1
ATOM 1483 N N . GLU B 1 66 ? 5.578 8.25 1.208 1 90.12 66 GLU B N 1
ATOM 1484 C CA . GLU B 1 66 ? 5.605 6.895 1.747 1 90.12 66 GLU B CA 1
ATOM 1485 C C . GLU B 1 66 ? 4.211 6.445 2.182 1 90.12 66 GLU B C 1
ATOM 1487 O O . GLU B 1 66 ? 3.295 7.262 2.281 1 90.12 66 GLU B O 1
ATOM 1492 N N . MET B 1 67 ? 4.102 5.113 2.309 1 92.5 67 MET B N 1
ATOM 1493 C CA . MET B 1 67 ? 2.916 4.508 2.906 1 92.5 67 MET B CA 1
ATOM 1494 C C . MET B 1 67 ? 3.291 3.637 4.098 1 92.5 67 MET B C 1
ATOM 1496 O O . MET B 1 67 ? 4.289 2.914 4.055 1 92.5 67 MET B O 1
ATOM 1500 N N . PHE B 1 68 ? 2.479 3.771 5.195 1 95.31 68 PHE B N 1
ATOM 1501 C CA . PHE B 1 68 ? 2.758 2.916 6.34 1 95.31 68 PHE B CA 1
ATOM 1502 C C . PHE B 1 68 ? 1.477 2.594 7.102 1 95.31 68 PHE B C 1
ATOM 1504 O O . PHE B 1 68 ? 0.435 3.207 6.859 1 95.31 68 PHE B O 1
ATOM 1511 N N . ILE B 1 69 ? 1.593 1.58 7.914 1 94 69 ILE B N 1
ATOM 1512 C CA . ILE B 1 69 ? 0.456 1.133 8.711 1 94 69 ILE B CA 1
ATOM 1513 C C . ILE B 1 69 ? 0.748 1.357 10.195 1 94 69 ILE B C 1
ATOM 1515 O O . ILE B 1 69 ? 1.885 1.191 10.641 1 94 69 ILE B O 1
ATOM 1519 N N . MET B 1 70 ? -0.281 1.761 10.914 1 92.19 70 MET B N 1
ATOM 1520 C CA . MET B 1 70 ? -0.228 1.839 12.367 1 92.19 70 MET B CA 1
ATOM 1521 C C . MET B 1 70 ? -1.249 0.9 13 1 92.19 70 MET B C 1
ATOM 1523 O O . MET B 1 70 ? -2.406 0.857 12.578 1 92.19 70 MET B O 1
ATOM 1527 N N . TRP B 1 71 ? -0.782 0.076 13.914 1 87.62 71 TRP B N 1
ATOM 1528 C CA . TRP B 1 71 ? -1.678 -0.795 14.672 1 87.62 71 TRP B CA 1
ATOM 1529 C C . TRP B 1 71 ? -2.035 -0.175 16.016 1 87.62 71 TRP B C 1
ATOM 1531 O O . TRP B 1 71 ? -1.161 0.332 16.719 1 87.62 71 TRP B O 1
ATOM 1541 N N . ASN B 1 72 ? -3.285 -0.12 16.25 1 82.25 72 ASN B N 1
ATOM 1542 C CA . ASN B 1 72 ? -3.74 0.252 17.578 1 82.25 72 ASN B CA 1
ATOM 1543 C C . ASN B 1 72 ? -4.316 -0.945 18.328 1 82.25 72 ASN B C 1
ATOM 1545 O O . ASN B 1 72 ? -5.441 -1.372 18.062 1 82.25 72 ASN B O 1
ATOM 1549 N N . ASN B 1 73 ? -3.574 -1.47 19.203 1 76.75 73 ASN B N 1
ATOM 1550 C CA . ASN B 1 73 ? -3.959 -2.672 19.922 1 76.75 73 ASN B CA 1
ATOM 1551 C C . ASN B 1 73 ? -5.086 -2.389 20.922 1 76.75 73 ASN B C 1
ATOM 1553 O O . ASN B 1 73 ? -5.863 -3.283 21.25 1 76.75 73 ASN B O 1
ATOM 1557 N N . GLU B 1 74 ? -5.09 -1.171 21.391 1 77.06 74 GLU B N 1
ATOM 1558 C CA . GLU B 1 74 ? -6.113 -0.82 22.375 1 77.06 74 GLU B CA 1
ATOM 1559 C C . GLU B 1 74 ? -7.508 -0.879 21.75 1 77.06 74 GLU B C 1
ATOM 1561 O O . GLU B 1 74 ? -8.461 -1.323 22.406 1 77.06 74 GLU B O 1
ATOM 1566 N N . ILE B 1 75 ? -7.645 -0.55 20.531 1 74 75 ILE B N 1
ATOM 1567 C CA . ILE B 1 75 ? -8.953 -0.511 19.891 1 74 75 ILE B CA 1
ATOM 1568 C C . ILE B 1 75 ? -9.031 -1.577 18.797 1 74 75 ILE B C 1
ATOM 1570 O O . ILE B 1 75 ? -10.008 -1.642 18.047 1 74 75 ILE B O 1
ATOM 1574 N N . SER B 1 76 ? -8.094 -2.357 18.688 1 77.88 76 SER B N 1
ATOM 1575 C CA . SER B 1 76 ? -8.039 -3.443 17.719 1 77.88 76 SER B CA 1
ATOM 1576 C C . SER B 1 76 ? -8.312 -2.934 16.297 1 77.88 76 SER B C 1
ATOM 1578 O O . SER B 1 76 ? -9.141 -3.494 15.586 1 77.88 76 SER B O 1
ATOM 1580 N N . SER B 1 77 ? -7.707 -1.744 16.031 1 85.44 77 SER B N 1
ATOM 1581 C CA . SER B 1 77 ? -7.875 -1.149 14.703 1 85.44 77 SER B CA 1
ATOM 1582 C C . SER B 1 77 ? -6.531 -0.93 14.023 1 85.44 77 SER B C 1
ATOM 1584 O O . SER B 1 77 ? -5.488 -0.906 14.68 1 85.44 77 SER B O 1
ATOM 1586 N N . LEU B 1 78 ? -6.621 -0.892 12.758 1 89.62 78 LEU B N 1
ATOM 1587 C CA . LEU B 1 78 ? -5.473 -0.604 11.898 1 89.62 78 LEU B CA 1
ATOM 1588 C C . LEU B 1 78 ? -5.66 0.718 11.164 1 89.62 78 LEU B C 1
ATOM 1590 O O . LEU B 1 78 ? -6.777 1.055 10.758 1 89.62 78 LEU B O 1
ATOM 1594 N N . PHE B 1 79 ? -4.625 1.54 11.117 1 93.06 79 PHE B N 1
ATOM 1595 C CA . PHE B 1 79 ? -4.668 2.771 10.344 1 93.06 79 PHE B CA 1
ATOM 1596 C C . PHE B 1 79 ? -3.756 2.674 9.125 1 93.06 79 PHE B C 1
ATOM 1598 O O . PHE B 1 79 ? -2.588 2.301 9.242 1 93.06 79 PHE B O 1
ATOM 1605 N N . LEU B 1 80 ? -4.297 2.92 7.973 1 94.88 80 LEU B N 1
ATOM 1606 C CA . LEU B 1 80 ? -3.516 3.09 6.754 1 94.88 80 LEU B CA 1
ATOM 1607 C C . LEU B 1 80 ? -3.158 4.555 6.535 1 94.88 80 LEU B C 1
ATOM 1609 O O . LEU B 1 80 ? -4.035 5.422 6.547 1 94.88 80 LEU B O 1
ATOM 1613 N N . CYS B 1 81 ? -1.889 4.793 6.34 1 94.5 81 CYS B N 1
ATOM 1614 C CA . CYS B 1 81 ? -1.396 6.164 6.242 1 94.5 81 CYS B CA 1
ATOM 1615 C C . CYS B 1 81 ? -0.655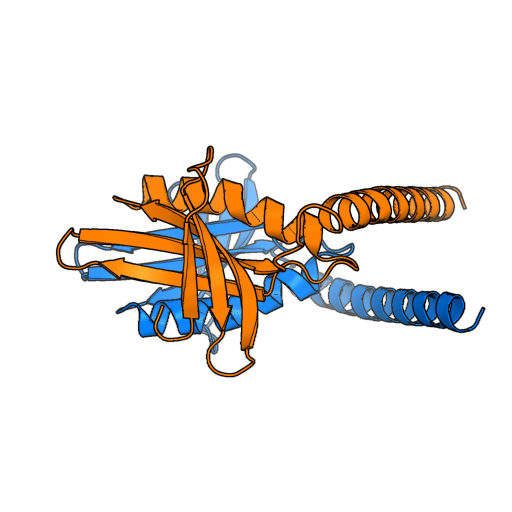 6.383 4.926 1 94.5 81 CYS B C 1
ATOM 1617 O O . CYS B 1 81 ? 0.334 5.703 4.648 1 94.5 81 CYS B O 1
ATOM 1619 N N . LEU B 1 82 ? -1.154 7.266 4.148 1 91.88 82 LEU B N 1
ATOM 1620 C CA . LEU B 1 82 ? -0.49 7.699 2.924 1 91.88 82 LEU B CA 1
ATOM 1621 C C . LEU B 1 82 ? 0.148 9.07 3.107 1 91.88 82 LEU B C 1
ATOM 1623 O O . LEU B 1 82 ? -0.54 10.047 3.432 1 91.88 82 LEU B O 1
ATOM 1627 N N . VAL B 1 83 ? 1.464 9.141 2.93 1 91.19 83 VAL B N 1
ATOM 1628 C CA . VAL B 1 83 ? 2.207 10.383 3.096 1 91.19 83 VAL B CA 1
ATOM 1629 C C . VAL B 1 83 ? 2.52 10.984 1.729 1 91.19 83 VAL B C 1
ATOM 1631 O O . VAL B 1 83 ? 3.115 10.32 0.873 1 91.19 83 VAL B O 1
ATOM 1634 N N . MET B 1 84 ? 2.098 12.18 1.529 1 88 84 MET B N 1
ATOM 1635 C CA . MET B 1 84 ? 2.311 12.867 0.259 1 88 84 MET B CA 1
ATOM 1636 C C . MET B 1 84 ? 2.791 14.297 0.486 1 88 84 MET B C 1
ATOM 1638 O O . MET B 1 84 ? 2.76 14.789 1.612 1 88 84 MET B O 1
ATOM 1642 N N . ASP B 1 85 ? 3.256 14.898 -0.547 1 83.62 85 ASP B N 1
ATOM 1643 C CA . ASP B 1 85 ? 3.732 16.281 -0.443 1 83.62 85 ASP B CA 1
ATOM 1644 C C . ASP B 1 85 ? 2.604 17.219 -0.036 1 83.62 85 ASP B C 1
ATOM 1646 O O . ASP B 1 85 ? 1.472 17.078 -0.506 1 83.62 85 ASP B O 1
ATOM 1650 N N . TYR B 1 86 ? 3.01 18 0.962 1 78.88 86 TYR B N 1
ATOM 1651 C CA . TYR B 1 86 ? 2.088 19.047 1.387 1 78.88 86 TYR B CA 1
ATOM 1652 C C . TYR B 1 86 ? 2.219 20.281 0.5 1 78.88 86 TYR B C 1
ATOM 1654 O O . TYR B 1 86 ? 3.318 20.797 0.314 1 78.88 86 TYR B O 1
ATOM 1662 N N . TYR B 1 87 ? 1.33 20.297 -0.514 1 61.44 87 TYR B N 1
ATOM 1663 C CA . TYR B 1 87 ? 1.396 21.547 -1.273 1 61.44 87 TYR B CA 1
ATOM 1664 C C . TYR B 1 87 ? 0.474 22.594 -0.674 1 61.44 87 TYR B C 1
ATOM 1666 O O . TYR B 1 87 ? -0.681 22.312 -0.352 1 61.44 87 TYR B O 1
ATOM 1674 N N . SER B 1 88 ? 1.055 23.406 -0.103 1 52.56 88 SER B N 1
ATOM 1675 C CA . SER B 1 88 ? 0.197 24.516 0.296 1 52.56 88 SER B CA 1
ATOM 1676 C C . SER B 1 88 ? -0.792 24.875 -0.809 1 52.56 88 SER B C 1
ATOM 1678 O O . SER B 1 88 ? -0.552 24.578 -1.982 1 52.56 88 SER B O 1
ATOM 1680 N N . GLN B 1 89 ? -2.061 25.156 -0.558 1 47.19 89 GLN B N 1
ATOM 1681 C CA . GLN B 1 89 ? -3.18 25.547 -1.41 1 47.19 89 GLN B CA 1
ATOM 1682 C C . GLN B 1 89 ? -2.691 26.047 -2.768 1 47.19 89 GLN B C 1
ATOM 1684 O O . GLN B 1 89 ? -3.354 25.844 -3.785 1 47.19 89 GLN B O 1
ATOM 1689 N N . GLY B 1 90 ? -1.726 26.812 -2.9 1 44.47 90 GLY B N 1
ATOM 1690 C CA . GLY B 1 90 ? -1.378 27.422 -4.18 1 44.47 90 GLY B CA 1
ATOM 1691 C C . GLY B 1 90 ? -0.731 26.438 -5.141 1 44.47 90 GLY B C 1
ATOM 1692 O O . GLY B 1 90 ? -0.883 26.562 -6.359 1 44.47 90 GLY B O 1
ATOM 1693 N N . THR B 1 91 ? -0.009 25.484 -4.691 1 45.34 91 THR B N 1
ATOM 1694 C CA . THR B 1 91 ? 0.871 24.672 -5.512 1 45.34 91 THR B CA 1
ATOM 1695 C C . THR B 1 91 ? 0.15 23.406 -5.98 1 45.34 91 THR B C 1
ATOM 1697 O O . THR B 1 91 ? 0.387 22.922 -7.094 1 45.34 91 THR B O 1
ATOM 1700 N N . PHE B 1 92 ? -0.732 22.922 -5.301 1 45.59 92 PHE B N 1
ATOM 1701 C CA . PHE B 1 92 ? -1.48 21.781 -5.785 1 45.59 92 PHE B CA 1
ATOM 1702 C C . PHE B 1 92 ? -2.145 22.078 -7.121 1 45.59 92 PHE B C 1
ATOM 1704 O O . PHE B 1 92 ? -2.119 21.25 -8.039 1 45.59 92 PHE B O 1
ATOM 1711 N N . GLN B 1 93 ? -2.717 23.234 -7.172 1 47.03 93 GLN B N 1
ATOM 1712 C CA . GLN B 1 93 ? -3.285 23.656 -8.445 1 47.03 93 GLN B CA 1
ATOM 1713 C C . GLN B 1 93 ? -2.236 23.609 -9.555 1 47.03 93 GLN B C 1
ATOM 1715 O O . GLN B 1 93 ? -2.537 23.234 -10.695 1 47.03 93 GLN B O 1
ATOM 1720 N N . ASN B 1 94 ? -1.116 23.922 -9.18 1 46.78 94 ASN B N 1
ATOM 1721 C CA . ASN B 1 94 ? -0.052 23.953 -10.18 1 46.78 94 ASN B CA 1
ATOM 1722 C C . ASN B 1 94 ? 0.364 22.547 -10.586 1 46.78 94 ASN B C 1
ATOM 1724 O O . ASN B 1 94 ? 0.668 22.297 -11.758 1 46.78 94 ASN B O 1
ATOM 1728 N N . ILE B 1 95 ? 0.317 21.734 -9.758 1 47.75 95 ILE B N 1
ATOM 1729 C CA . ILE B 1 95 ? 0.681 20.344 -10.023 1 47.75 95 ILE B CA 1
ATOM 1730 C C . ILE B 1 95 ? -0.396 19.688 -10.875 1 47.75 95 ILE B C 1
ATOM 1732 O O . ILE B 1 95 ? -0.084 18.969 -11.828 1 47.75 95 ILE B O 1
ATOM 1736 N N . MET B 1 96 ? -1.614 19.938 -10.422 1 50 96 MET B N 1
ATOM 1737 C CA . MET B 1 96 ? -2.715 19.422 -11.227 1 50 96 MET B CA 1
ATOM 1738 C C . MET B 1 96 ? -2.684 20.016 -12.633 1 50 96 MET B C 1
ATOM 1740 O O . MET B 1 96 ? -2.963 19.328 -13.609 1 50 96 MET B O 1
ATOM 1744 N N . GLU B 1 97 ? -2.279 21.25 -12.633 1 49.69 97 GLU B N 1
ATOM 1745 C CA . GLU B 1 97 ? -2.152 21.906 -13.93 1 49.69 97 GLU B CA 1
ATOM 1746 C C . GLU B 1 97 ? -1 21.328 -14.742 1 49.69 97 GLU B C 1
ATOM 1748 O O . GLU B 1 97 ? -1.109 21.172 -15.953 1 49.69 97 GLU B O 1
ATOM 1753 N N . ASN B 1 98 ? -0.05 21.031 -14.156 1 47.94 98 ASN B N 1
ATOM 1754 C CA . ASN B 1 98 ? 1.101 20.453 -14.844 1 47.94 98 ASN B CA 1
ATOM 1755 C C . ASN B 1 98 ? 0.846 19.016 -15.25 1 47.94 98 ASN B C 1
ATOM 1757 O O . ASN B 1 98 ? 1.297 18.562 -16.312 1 47.94 98 ASN B O 1
ATOM 1761 N N . LYS B 1 99 ? 0.19 18.406 -14.469 1 48.41 99 LYS B N 1
ATOM 1762 C CA . LYS B 1 99 ? -0.198 17.031 -14.758 1 48.41 99 LYS B CA 1
ATOM 1763 C C . LYS B 1 99 ? -1.112 16.969 -15.977 1 48.41 99 LYS B C 1
ATOM 1765 O O . LYS B 1 99 ? -0.978 16.062 -16.812 1 48.41 99 LYS B O 1
ATOM 1770 N N . ARG B 1 100 ? -2.006 17.828 -15.883 1 49.47 100 ARG B N 1
ATOM 1771 C CA . ARG B 1 100 ? -2.861 17.938 -17.062 1 49.47 100 ARG B CA 1
ATOM 1772 C C . ARG B 1 100 ? -2.037 18.234 -18.312 1 49.47 100 ARG B C 1
ATOM 1774 O O . ARG B 1 100 ? -2.303 17.672 -19.375 1 49.47 100 ARG B O 1
ATOM 1781 N N . LYS B 1 101 ? -1.06 19 -18.062 1 48.31 101 LYS B N 1
ATOM 1782 C CA . LYS B 1 101 ? -0.203 19.328 -19.203 1 48.31 101 LYS B CA 1
ATOM 1783 C C . LYS B 1 101 ? 0.648 18.141 -19.625 1 48.31 101 LYS B C 1
ATOM 1785 O O . LYS B 1 101 ? 0.843 17.891 -20.812 1 48.31 101 LYS B O 1
ATOM 1790 N N . LEU B 1 102 ? 1.078 17.391 -18.703 1 44.09 102 LEU B N 1
ATOM 1791 C CA . LEU B 1 102 ? 1.91 16.234 -19 1 44.09 102 LEU B CA 1
ATOM 1792 C C . LEU B 1 102 ? 1.078 15.109 -19.609 1 44.09 102 LEU B C 1
ATOM 1794 O O . LEU B 1 102 ? 1.526 14.438 -20.531 1 44.09 102 LEU B O 1
ATOM 1798 N N . LYS B 1 103 ? -0.02 14.852 -19.047 1 47.28 103 LYS B N 1
ATOM 1799 C CA . LYS B 1 103 ? -0.932 13.883 -19.656 1 47.28 103 LYS B CA 1
ATOM 1800 C C . LYS B 1 103 ? -1.264 14.273 -21.094 1 47.28 103 LYS B C 1
ATOM 1802 O O . LYS B 1 103 ? -1.322 13.414 -21.984 1 47.28 103 LYS B O 1
ATOM 1807 N N . ALA B 1 104 ? -1.438 15.492 -21.234 1 47.22 104 ALA B N 1
ATOM 1808 C CA . ALA B 1 104 ? -1.704 16 -22.578 1 47.22 104 ALA B CA 1
ATOM 1809 C C . ALA B 1 104 ? -0.522 15.75 -23.5 1 47.22 104 ALA B C 1
ATOM 1811 O O . ALA B 1 104 ? -0.706 15.391 -24.672 1 47.22 104 ALA B O 1
ATOM 1812 N N . VAL B 1 105 ? 0.538 15.875 -22.953 1 41.41 105 VAL B N 1
ATOM 1813 C CA . VAL B 1 105 ? 1.735 15.695 -23.766 1 41.41 105 VAL B CA 1
ATOM 1814 C C . VAL B 1 105 ? 1.966 14.211 -24.031 1 41.41 105 VAL B C 1
ATOM 1816 O O . VAL B 1 105 ? 2.287 13.828 -25.156 1 41.41 105 VAL B O 1
ATOM 1819 N N . VAL B 1 106 ? 1.835 13.477 -23.078 1 42.28 106 VAL B N 1
ATOM 1820 C CA . VAL B 1 106 ? 2.039 12.039 -23.219 1 42.28 106 VAL B CA 1
ATOM 1821 C C . VAL B 1 106 ? 0.967 11.453 -24.141 1 42.28 106 VAL B C 1
ATOM 1823 O O . VAL B 1 106 ? 1.262 10.617 -25 1 42.28 106 VAL B O 1
ATOM 1826 N N . ASP B 1 107 ? -0.216 11.781 -23.875 1 46.53 107 ASP B N 1
ATOM 1827 C CA . ASP B 1 107 ? -1.272 11.383 -24.812 1 46.53 107 ASP B CA 1
ATOM 1828 C C . ASP B 1 107 ? -0.95 11.828 -26.234 1 46.53 107 ASP B C 1
ATOM 1830 O O . ASP B 1 107 ? -1.187 11.086 -27.188 1 46.53 107 ASP B O 1
ATOM 1834 N N . THR B 1 108 ? -0.421 12.914 -26.203 1 42.81 108 THR B N 1
ATOM 1835 C CA . THR B 1 108 ? -0.081 13.43 -27.516 1 42.81 108 THR B CA 1
ATOM 1836 C C . THR B 1 108 ? 1.09 12.656 -28.125 1 42.81 108 THR B C 1
ATOM 1838 O O . THR B 1 108 ? 1.1 12.359 -29.312 1 42.81 108 THR B O 1
ATOM 1841 N N . GLU B 1 109 ? 1.976 12.359 -27.359 1 39.69 109 GLU B N 1
ATOM 1842 C CA . GLU B 1 109 ? 3.131 11.641 -27.891 1 39.69 109 GLU B CA 1
ATOM 1843 C C . GLU B 1 109 ? 2.779 10.188 -28.203 1 39.69 109 GLU B C 1
ATOM 1845 O O . GLU B 1 109 ? 3.242 9.633 -29.203 1 39.69 109 GLU B O 1
ATOM 1850 N N . TRP B 1 110 ? 2.09 9.586 -27.344 1 38 110 TRP B N 1
ATOM 1851 C CA . TRP B 1 110 ? 1.597 8.242 -27.641 1 38 110 TRP B CA 1
ATOM 1852 C C . TRP B 1 110 ? 0.734 8.258 -28.906 1 38 110 TRP B C 1
ATOM 1854 O O . TRP B 1 110 ? 0.836 7.355 -29.734 1 38 110 TRP B O 1
ATOM 1864 N N . MET B 1 111 ? 0.018 9.227 -29 1 37.88 111 MET B N 1
ATOM 1865 C CA . MET B 1 111 ? -0.757 9.367 -30.219 1 37.88 111 MET B CA 1
ATOM 1866 C C . MET B 1 111 ? 0.161 9.516 -31.438 1 37.88 111 MET B C 1
ATOM 1868 O O . MET B 1 111 ? -0.118 8.977 -32.5 1 37.88 111 MET B O 1
ATOM 1872 N N . HIS B 1 112 ? 1.147 10.164 -31.203 1 39.84 112 HIS B N 1
ATOM 1873 C CA . HIS B 1 112 ? 2.051 10.359 -32.344 1 39.84 112 HIS B CA 1
ATOM 1874 C C . HIS B 1 112 ? 2.775 9.07 -32.688 1 39.84 112 HIS B C 1
ATOM 1876 O O . HIS B 1 112 ? 2.992 8.781 -33.875 1 39.84 112 HIS B O 1
ATOM 1882 N N . THR B 1 113 ? 3.141 8.328 -31.688 1 38.31 113 THR B N 1
ATOM 1883 C CA . THR B 1 113 ? 3.852 7.102 -32.031 1 38.31 113 THR B CA 1
ATOM 1884 C C . THR B 1 113 ? 2.902 6.086 -32.656 1 38.31 113 THR B C 1
ATOM 1886 O O . THR B 1 113 ? 3.309 5.289 -33.5 1 38.31 113 THR B O 1
ATOM 1889 N N . MET B 1 114 ? 1.739 6.066 -32.312 1 35.56 114 MET B N 1
ATOM 1890 C CA . MET B 1 114 ? 0.782 5.164 -32.938 1 35.56 114 MET B CA 1
ATOM 1891 C C . MET B 1 114 ? 0.434 5.641 -34.344 1 35.56 114 MET B C 1
ATOM 1893 O O . MET B 1 114 ? 0.043 4.844 -35.219 1 35.56 114 MET B O 1
ATOM 1897 N N . LEU B 1 115 ? 0.505 6.859 -34.438 1 39.62 115 LEU B N 1
ATOM 1898 C CA . LEU B 1 115 ? 0.151 7.391 -35.75 1 39.62 115 LEU B CA 1
ATOM 1899 C C . LEU B 1 115 ? 1.354 7.375 -36.688 1 39.62 115 LEU B C 1
ATOM 1901 O O . LEU B 1 115 ? 1.201 7.508 -37.906 1 39.62 115 LEU B O 1
ATOM 1905 N N . SER B 1 116 ? 2.504 7.145 -36.062 1 38.03 116 SER B N 1
ATOM 1906 C CA . SER B 1 116 ? 3.557 7.047 -37.094 1 38.03 116 SER B CA 1
ATOM 1907 C C . SER B 1 116 ? 3.816 5.594 -37.469 1 38.03 116 SER B C 1
ATOM 1909 O O . SER B 1 116 ? 3.66 4.688 -36.656 1 38.03 116 SER B O 1
#

pLDDT: mean 74.16, std 20.76, range [34.72, 96.0]

InterPro domains:
  IPR000719 Protein kinase domain [PS50011] (4-116)
  IPR011009 Protein kinase-like domain superfamily [SSF56112] (2-103)

Nearest PDB structures (foldseek):
  6sgi-assembly1_A  TM=6.963E-01  e=1.476E-04  Homo sapiens
  6sgd-assembly1_A  TM=7.003E-01  e=2.593E-04  Homo sapiens
  2w5h-assembly1_A  TM=6.833E-01  e=5.097E-04  Homo sapiens
  2w5a-assembly1_A  TM=6.768E-01  e=7.147E-04  Homo sapiens
  2w5b-assembly1_A  TM=6.237E-01  e=8.954E-04  Homo sapiens

Foldseek 3Di:
DVQWAFDDWDDADPLGTWTWIAGPVPRAIKIKGKHKAQDPVNVVVSCVVVVVVVVLQPDPHQQWDDWDKDADPVSNIIMTITIGHDDDPVCVVVSVVVSVVVCVVVVVVVVVVVVD/DVQWAFDDWDDADPAGTWTWIAGPVPRAIKIKGKHKAQDPVNVVVSCVVVVVVVVLQPDPHQFWDDWDKDADPVSNIIMTITIGHDDDPVCVVVSVVVSVVVCVVVVVVVVVVVVD

Radius of gyration: 19.32 Å; Cα contacts (8 Å, |Δi|>4): 374; chains: 2; bounding box: 33×50×60 Å

Solvent-accessible surface area (backbone atoms only — not comparable to full-atom values): 12496 Å² total; per-residue (Å²): 108,91,60,47,41,86,74,44,78,48,72,68,52,98,72,31,37,32,32,37,26,30,31,68,89,74,70,42,62,28,28,32,42,35,25,80,15,73,45,51,68,48,40,34,54,48,38,62,60,50,51,58,56,52,61,73,28,51,80,88,46,78,37,69,72,49,56,43,56,46,72,37,78,90,73,60,29,34,31,46,34,42,31,25,58,51,52,61,82,73,46,46,56,49,48,55,50,46,44,54,51,46,52,51,46,48,54,46,49,55,47,46,58,70,70,95,109,92,59,48,42,84,74,43,79,48,74,68,54,98,72,31,36,33,32,36,28,29,31,68,90,74,69,43,62,28,28,30,44,36,27,82,15,71,45,50,68,48,41,33,54,49,39,61,61,51,50,58,56,53,61,74,28,51,78,88,45,78,37,68,72,50,57,43,56,46,72,37,78,90,73,60,31,36,32,45,33,42,32,25,58,50,51,59,82,75,47,46,58,50,50,56,49,45,45,54,50,46,52,51,45,49,53,46,47,54,48,47,58,72,70,95

Sequence (232 aa):
MEKYQLLQMLNPGALGVNLVVEELETETKFLIKQVECIDEHHANKALEELMPLLKLQHPNLSLYHEMFIMWNNEISSLFLCLVMDYYSQGTFQNIMENKRKLKAVVDTEWMHTMLSMEKYQLLQMLNPGALGVNLVVEELETETKFLIKQVECIDEHHANKALEELMPLLKLQHPNLSLYHEMFIMWNNEISSLFLCLVMDYYSQGTFQNIMENKRKLKAVVDTEWMHTMLS

Organism: Mus musculus (NCBI:txid10090)